Protein AF-A0A2T2V6E4-F1 (afdb_monomer)

Structure (mmCIF, N/CA/C/O backbone):
data_AF-A0A2T2V6E4-F1
#
_entry.id   AF-A0A2T2V6E4-F1
#
loop_
_atom_site.group_PDB
_atom_site.id
_atom_site.type_symbol
_atom_site.label_atom_id
_atom_site.label_alt_id
_atom_site.label_comp_id
_atom_site.label_asym_id
_atom_site.label_entity_id
_atom_site.label_seq_id
_atom_site.pdbx_PDB_ins_code
_atom_site.Cartn_x
_atom_site.Cartn_y
_atom_site.Cartn_z
_atom_site.occupancy
_atom_site.B_iso_or_equiv
_atom_site.auth_seq_id
_atom_site.auth_comp_id
_atom_site.auth_asym_id
_atom_site.auth_atom_id
_atom_site.pdbx_PDB_model_num
ATOM 1 N N . MET A 1 1 ? 6.055 -3.456 -10.280 1.00 83.06 1 MET A N 1
ATOM 2 C CA . MET A 1 1 ? 5.239 -3.041 -9.117 1.00 83.06 1 MET A CA 1
ATOM 3 C C . MET A 1 1 ? 3.938 -2.408 -9.595 1.00 83.06 1 MET A C 1
ATOM 5 O O . MET A 1 1 ? 3.940 -1.894 -10.716 1.00 83.06 1 MET A O 1
ATOM 9 N N . PRO A 1 2 ? 2.843 -2.526 -8.829 1.00 87.94 2 PRO A N 1
ATOM 10 C CA . PRO A 1 2 ? 1.619 -1.776 -9.080 1.00 87.94 2 PRO A CA 1
ATOM 11 C C . PRO A 1 2 ? 1.868 -0.265 -9.103 1.00 87.94 2 PRO A C 1
ATOM 13 O O . PRO A 1 2 ? 2.876 0.237 -8.623 1.00 87.94 2 PRO A O 1
ATOM 16 N N . SER A 1 3 ? 0.938 0.459 -9.699 1.00 91.19 3 SER A N 1
ATOM 17 C CA . SER A 1 3 ? 0.901 1.909 -9.690 1.00 91.19 3 SER A CA 1
ATOM 18 C C . SER A 1 3 ? 0.171 2.436 -8.449 1.00 91.19 3 SER A C 1
ATOM 20 O O . SER A 1 3 ? -0.584 1.692 -7.807 1.00 91.19 3 SER A O 1
ATOM 22 N N . PRO A 1 4 ? 0.268 3.750 -8.169 1.00 91.75 4 PRO A N 1
ATOM 23 C CA . PRO A 1 4 ? -0.549 4.395 -7.141 1.00 91.75 4 PRO A CA 1
ATOM 24 C C . PRO A 1 4 ? -2.057 4.135 -7.293 1.00 91.75 4 PRO A C 1
ATOM 26 O O . PRO A 1 4 ? -2.803 4.147 -6.311 1.00 91.75 4 PRO A O 1
ATOM 29 N N . LEU A 1 5 ? -2.542 3.861 -8.512 1.00 92.69 5 LEU A N 1
ATOM 30 C CA . LEU A 1 5 ? -3.936 3.481 -8.740 1.00 92.69 5 LEU A CA 1
ATOM 31 C C . LEU A 1 5 ? -4.252 2.114 -8.115 1.00 92.69 5 LEU A C 1
ATOM 33 O O . LEU A 1 5 ? -5.211 2.004 -7.352 1.00 92.69 5 LEU A O 1
ATOM 37 N N . GLY A 1 6 ? -3.441 1.092 -8.386 1.00 94.12 6 GLY A N 1
ATOM 38 C CA . GLY A 1 6 ? -3.578 -0.244 -7.809 1.00 94.12 6 GLY A CA 1
ATOM 39 C C . GLY A 1 6 ? -3.526 -0.222 -6.283 1.00 94.12 6 GLY A C 1
ATOM 40 O O . GLY A 1 6 ? -4.395 -0.803 -5.630 1.00 94.12 6 GLY A O 1
ATOM 41 N N . HIS A 1 7 ? -2.585 0.528 -5.706 1.00 96.69 7 HIS A N 1
ATOM 42 C CA . HIS A 1 7 ? -2.507 0.715 -4.254 1.00 96.69 7 HIS A CA 1
ATOM 43 C C . HIS A 1 7 ? -3.730 1.444 -3.690 1.00 96.69 7 HIS A C 1
ATOM 45 O O . HIS A 1 7 ? -4.273 1.059 -2.655 1.00 96.69 7 HIS A O 1
ATOM 51 N N . THR A 1 8 ? -4.237 2.452 -4.401 1.00 96.50 8 THR A N 1
ATOM 52 C CA . THR A 1 8 ? -5.476 3.143 -4.028 1.00 96.50 8 THR A CA 1
ATOM 53 C C . THR A 1 8 ? -6.673 2.191 -4.010 1.00 96.50 8 THR A C 1
ATOM 55 O O . THR A 1 8 ? -7.468 2.226 -3.068 1.00 96.50 8 THR A O 1
ATOM 58 N N . ILE A 1 9 ? -6.798 1.315 -5.012 1.00 96.44 9 ILE A N 1
ATOM 59 C CA . ILE A 1 9 ? -7.859 0.297 -5.069 1.00 96.44 9 ILE A CA 1
ATOM 60 C C . ILE A 1 9 ? -7.719 -0.689 -3.903 1.00 96.44 9 ILE A C 1
ATOM 62 O O . ILE A 1 9 ? -8.719 -1.033 -3.272 1.00 96.44 9 ILE A O 1
ATOM 66 N N . ALA A 1 10 ? -6.495 -1.087 -3.552 1.00 96.06 10 ALA A N 1
ATOM 67 C CA . ALA A 1 10 ? -6.231 -1.942 -2.397 1.00 96.06 10 ALA A CA 1
ATOM 68 C C . ALA A 1 10 ? -6.630 -1.270 -1.072 1.00 96.06 10 ALA A C 1
ATOM 70 O O . ALA A 1 10 ? -7.342 -1.864 -0.262 1.00 96.06 10 ALA A O 1
ATOM 71 N N . GLY A 1 11 ? -6.280 0.007 -0.890 1.00 95.88 11 GLY A N 1
ATOM 72 C CA . GLY A 1 11 ? -6.717 0.803 0.258 1.00 95.88 11 GLY A CA 1
ATOM 73 C C . GLY A 1 11 ? -8.241 0.942 0.339 1.00 95.88 11 GLY A C 1
ATOM 74 O O . GLY A 1 11 ? -8.817 0.872 1.427 1.00 95.88 11 GLY A O 1
ATOM 75 N N . LEU A 1 12 ? -8.925 1.073 -0.803 1.00 95.12 12 LEU A N 1
ATOM 76 C CA . LEU A 1 12 ? -10.388 1.042 -0.856 1.00 95.12 12 LEU A CA 1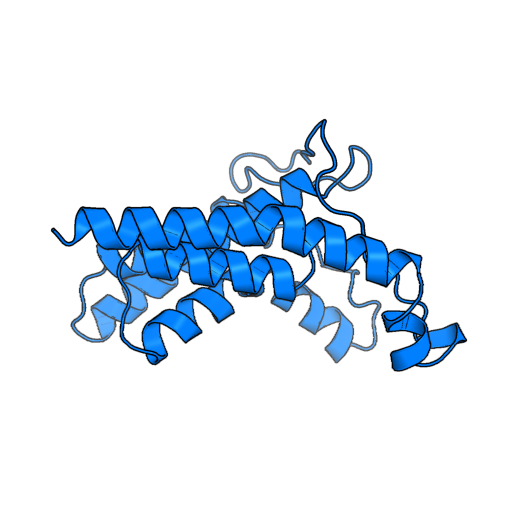
ATOM 77 C C . LEU A 1 12 ? -10.949 -0.335 -0.484 1.00 95.12 12 LEU A C 1
ATOM 79 O O . LEU A 1 12 ? -11.941 -0.389 0.236 1.00 95.12 12 LEU A O 1
ATOM 83 N N . ALA A 1 13 ? -10.324 -1.432 -0.916 1.00 95.31 13 ALA A N 1
ATOM 84 C CA . ALA A 1 13 ? -10.737 -2.786 -0.545 1.00 95.31 13 ALA A CA 1
ATOM 85 C C . ALA A 1 13 ? -10.640 -3.001 0.973 1.00 95.31 13 ALA A C 1
ATOM 87 O O . ALA A 1 13 ? -11.594 -3.471 1.594 1.00 95.31 13 ALA A O 1
ATOM 88 N N . VAL A 1 14 ? -9.542 -2.554 1.592 1.00 94.81 14 VAL A N 1
ATOM 89 C CA . VAL A 1 14 ? -9.399 -2.529 3.056 1.00 94.81 14 VAL A CA 1
ATOM 90 C C . VAL A 1 14 ? -10.519 -1.705 3.692 1.00 94.81 14 VAL A C 1
ATOM 92 O O . VAL A 1 14 ? -11.138 -2.143 4.659 1.00 94.81 14 VAL A O 1
ATOM 95 N N . ALA A 1 15 ? -10.845 -0.537 3.133 1.00 93.31 15 ALA A N 1
ATOM 96 C CA . ALA A 1 15 ? -11.918 0.291 3.671 1.00 93.31 15 ALA A CA 1
ATOM 97 C C . ALA A 1 15 ? -13.304 -0.376 3.613 1.00 93.31 15 ALA A C 1
ATOM 99 O O . ALA A 1 15 ? -14.113 -0.157 4.515 1.00 93.31 15 ALA A O 1
ATOM 100 N N . GLU A 1 16 ? -13.585 -1.190 2.591 1.00 92.69 16 GLU A N 1
ATOM 101 C CA . GLU A 1 16 ? -14.823 -1.975 2.516 1.00 92.69 16 GLU A CA 1
ATOM 102 C C . GLU A 1 16 ? -14.852 -3.099 3.567 1.00 92.69 16 GLU A C 1
ATOM 104 O O . GLU A 1 16 ? -15.879 -3.280 4.221 1.00 92.69 16 GLU A O 1
ATOM 109 N N . LEU A 1 17 ? -13.735 -3.809 3.786 1.00 90.81 17 LEU A N 1
ATOM 110 C CA . LEU A 1 17 ? -13.644 -4.902 4.770 1.00 90.81 17 LEU A CA 1
ATOM 111 C C . LEU A 1 17 ? -13.850 -4.424 6.208 1.00 90.81 17 LEU A C 1
ATOM 113 O O . LEU A 1 17 ? -14.536 -5.078 6.987 1.00 90.81 17 LEU A O 1
ATOM 117 N N . PHE A 1 18 ? -13.307 -3.257 6.545 1.00 88.62 18 PHE A N 1
ATOM 118 C CA . PHE A 1 18 ? -13.501 -2.637 7.855 1.00 88.62 18 PHE A CA 1
ATOM 119 C C . PHE A 1 18 ? -14.778 -1.773 7.936 1.00 88.62 18 PHE A C 1
ATOM 121 O O . PHE A 1 18 ? -14.980 -1.047 8.909 1.00 88.62 18 PHE A O 1
ATOM 128 N N . GLN A 1 19 ? -15.645 -1.838 6.916 1.00 84.38 19 GLN A N 1
ATOM 129 C CA . GLN A 1 19 ? -16.955 -1.178 6.869 1.00 84.38 19 GLN A CA 1
ATOM 130 C C . GLN A 1 19 ? -16.907 0.353 7.040 1.00 84.38 19 GLN A C 1
ATOM 132 O O . GLN A 1 19 ? -17.822 0.976 7.588 1.00 84.38 19 GLN A O 1
ATOM 137 N N . TYR A 1 20 ? -15.865 1.006 6.524 1.00 79.12 20 TYR A N 1
ATOM 138 C CA . TYR A 1 20 ? -15.723 2.456 6.626 1.00 79.12 20 TYR A CA 1
ATOM 139 C C . TYR A 1 20 ? -16.633 3.190 5.640 1.00 79.12 20 TYR A C 1
ATOM 141 O O . TYR A 1 20 ? -16.391 3.249 4.430 1.00 79.12 20 TYR A O 1
ATOM 149 N N . ARG A 1 21 ? -17.687 3.806 6.182 1.00 70.38 21 ARG A N 1
ATOM 150 C CA . AR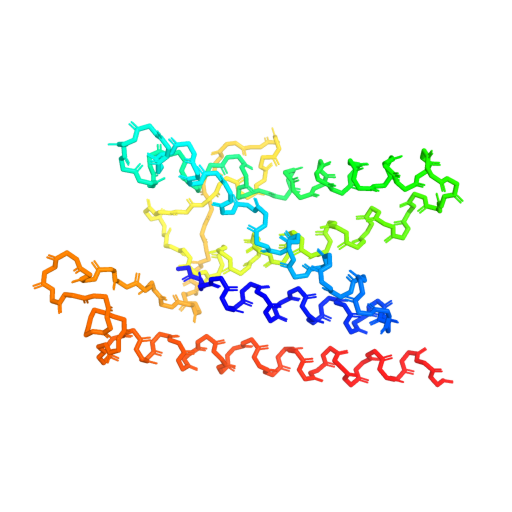G A 1 21 ? -18.669 4.574 5.398 1.00 70.38 21 ARG A CA 1
ATOM 151 C C . ARG A 1 21 ? -18.330 6.054 5.305 1.00 70.38 21 ARG A C 1
ATOM 153 O O . ARG A 1 21 ? -18.653 6.697 4.311 1.00 70.38 21 ARG A O 1
ATOM 160 N N . GLU A 1 22 ? -17.644 6.588 6.311 1.00 82.12 22 GLU A N 1
ATOM 161 C CA . GLU A 1 22 ? -17.214 7.980 6.307 1.00 82.12 22 GLU A CA 1
ATOM 162 C C . GLU A 1 22 ? -16.188 8.223 5.198 1.00 82.12 22 GLU A C 1
ATOM 164 O O . GLU A 1 22 ? -15.102 7.635 5.186 1.00 82.12 22 GLU A O 1
ATOM 169 N N . GLY A 1 23 ? -16.491 9.165 4.301 1.00 86.56 23 GLY A N 1
ATOM 170 C CA . GLY A 1 23 ? -15.584 9.539 3.214 1.00 86.56 23 GLY A CA 1
ATOM 171 C C . GLY A 1 23 ? -14.194 9.949 3.713 1.00 86.56 23 GLY A C 1
ATOM 172 O O . GLY A 1 23 ? -13.196 9.668 3.056 1.00 86.56 23 GLY A O 1
ATOM 173 N N . ARG A 1 24 ? -14.101 10.535 4.917 1.00 86.88 24 ARG A N 1
ATOM 174 C CA . ARG A 1 24 ? -12.817 10.869 5.552 1.00 86.88 24 ARG A CA 1
ATOM 175 C C . ARG A 1 24 ? -11.974 9.623 5.838 1.00 86.88 24 ARG A C 1
ATOM 177 O O . ARG A 1 24 ? -10.785 9.629 5.545 1.00 86.88 24 ARG A O 1
ATOM 184 N N . VAL A 1 25 ? -12.577 8.567 6.377 1.00 85.00 25 VAL A N 1
ATOM 185 C CA . VAL A 1 25 ? -11.872 7.332 6.753 1.00 85.00 25 VAL A CA 1
ATOM 186 C C . VAL A 1 25 ? -11.468 6.530 5.514 1.00 85.00 25 VAL A C 1
ATOM 188 O O . VAL A 1 25 ? -10.360 6.000 5.467 1.00 85.00 25 VAL A O 1
ATOM 191 N N . ARG A 1 26 ? -12.306 6.525 4.468 1.00 90.81 26 ARG A N 1
ATOM 192 C CA . ARG A 1 26 ? -11.953 5.949 3.157 1.00 90.81 26 ARG A CA 1
ATOM 193 C C . ARG A 1 26 ? -10.753 6.661 2.533 1.00 90.81 26 ARG A C 1
ATOM 195 O O . ARG A 1 26 ? -9.804 6.003 2.124 1.00 90.81 26 ARG A O 1
ATOM 202 N N . ARG A 1 27 ? -10.756 8.001 2.530 1.00 92.50 27 ARG A N 1
ATOM 203 C CA . ARG A 1 27 ? -9.612 8.801 2.057 1.00 92.50 27 ARG A CA 1
ATOM 204 C C . ARG A 1 27 ? -8.342 8.497 2.847 1.00 92.50 27 ARG A C 1
ATOM 206 O O . ARG A 1 27 ? -7.289 8.356 2.247 1.00 92.50 27 ARG A O 1
ATOM 213 N N . GLN A 1 28 ? -8.437 8.348 4.168 1.00 92.19 28 GLN A N 1
ATOM 214 C CA . GLN A 1 28 ? -7.289 7.955 4.993 1.00 92.19 28 GLN A CA 1
ATOM 215 C C . GLN A 1 28 ? -6.729 6.587 4.591 1.00 92.19 28 GLN A C 1
ATOM 217 O O . GLN A 1 28 ? -5.517 6.455 4.496 1.00 92.19 28 GLN A O 1
ATOM 222 N N . ALA A 1 29 ? -7.582 5.595 4.314 1.00 93.25 29 ALA A N 1
ATOM 223 C CA . ALA A 1 29 ? -7.127 4.284 3.847 1.00 93.25 29 ALA A CA 1
ATOM 224 C C . ALA A 1 29 ? -6.429 4.368 2.477 1.00 93.25 29 ALA A C 1
ATOM 226 O O . ALA A 1 29 ? -5.373 3.773 2.300 1.00 93.25 29 ALA A O 1
ATOM 227 N N . MET A 1 30 ? -6.967 5.161 1.542 1.00 94.88 30 MET A N 1
ATOM 228 C CA . MET A 1 30 ? -6.330 5.414 0.241 1.00 94.88 30 MET A CA 1
ATOM 229 C C . MET A 1 30 ? -4.956 6.075 0.403 1.00 94.88 30 MET A C 1
ATOM 231 O O . MET A 1 30 ? -3.983 5.622 -0.189 1.00 94.88 30 MET A O 1
ATOM 235 N N . LEU A 1 31 ? -4.868 7.127 1.222 1.00 95.69 31 LEU A N 1
ATOM 236 C CA . LEU A 1 31 ? -3.609 7.830 1.484 1.00 95.69 31 LEU A CA 1
ATOM 237 C C . LEU A 1 31 ? -2.591 6.906 2.154 1.00 95.69 31 LEU A C 1
ATOM 239 O O . LEU A 1 31 ? -1.433 6.881 1.757 1.00 95.69 31 LEU A O 1
ATOM 243 N N . MET A 1 32 ? -3.030 6.112 3.131 1.00 96.94 32 MET A N 1
ATOM 244 C CA . MET A 1 32 ? -2.158 5.187 3.849 1.00 96.94 32 MET A CA 1
ATOM 245 C C . MET A 1 32 ? -1.633 4.067 2.944 1.00 96.94 32 MET A C 1
ATOM 247 O O . MET A 1 32 ? -0.470 3.697 3.053 1.00 96.94 32 MET A O 1
ATOM 251 N N . ALA A 1 33 ? -2.446 3.579 2.005 1.00 97.12 33 ALA A N 1
ATOM 252 C CA . ALA A 1 33 ? -2.009 2.599 1.012 1.00 97.12 33 ALA A CA 1
ATOM 253 C C . ALA A 1 33 ? -0.985 3.155 0.005 1.00 97.12 33 ALA A C 1
ATOM 255 O O . ALA A 1 33 ? -0.350 2.379 -0.693 1.00 97.12 33 ALA A O 1
ATOM 256 N N . ASN A 1 34 ? -0.794 4.475 -0.070 1.00 97.06 34 ASN A N 1
ATOM 257 C CA . ASN A 1 34 ? 0.231 5.112 -0.907 1.00 97.06 34 ASN A CA 1
ATOM 258 C C . ASN A 1 34 ? 1.355 5.751 -0.071 1.00 97.06 34 ASN A C 1
ATOM 260 O O . ASN A 1 34 ? 2.227 6.423 -0.611 1.00 97.06 34 ASN A O 1
ATOM 264 N N . ALA A 1 35 ? 1.337 5.592 1.256 1.00 96.56 35 ALA A N 1
ATOM 265 C CA . ALA A 1 35 ? 2.264 6.301 2.134 1.00 96.56 35 ALA A CA 1
ATOM 266 C C . ALA A 1 35 ? 3.722 5.842 1.967 1.00 96.56 35 ALA A C 1
ATOM 268 O O . ALA A 1 35 ? 4.628 6.634 2.222 1.00 96.56 35 ALA A O 1
ATOM 269 N N . ALA A 1 36 ? 3.957 4.598 1.535 1.00 94.88 36 ALA A N 1
ATOM 270 C CA . ALA A 1 36 ? 5.302 4.086 1.271 1.00 94.88 36 ALA A CA 1
ATOM 271 C C . ALA A 1 36 ? 6.019 4.878 0.168 1.00 94.88 36 ALA A C 1
ATOM 273 O O . ALA A 1 36 ? 7.173 5.254 0.359 1.00 94.88 36 ALA A O 1
ATOM 274 N N . ASP A 1 37 ? 5.310 5.234 -0.907 1.00 94.00 37 ASP A N 1
ATOM 275 C CA . ASP A 1 37 ? 5.852 5.966 -2.065 1.00 94.00 37 ASP A CA 1
ATOM 276 C C . ASP A 1 37 ? 6.224 7.422 -1.761 1.00 94.00 37 ASP A C 1
ATOM 278 O O . ASP A 1 37 ? 6.876 8.097 -2.561 1.00 94.00 37 ASP A O 1
ATOM 282 N N . LEU A 1 38 ? 5.855 7.938 -0.584 1.00 92.94 38 LEU A N 1
ATOM 283 C CA . LEU A 1 38 ? 6.319 9.254 -0.141 1.00 92.94 38 LEU A CA 1
ATOM 284 C C . LEU A 1 38 ? 7.841 9.280 0.078 1.00 92.94 38 LEU A C 1
ATOM 286 O O . LEU A 1 38 ? 8.434 10.359 0.118 1.00 92.94 38 LEU A O 1
ATOM 290 N N . ASP A 1 39 ? 8.492 8.117 0.157 1.00 91.38 39 ASP A N 1
ATOM 291 C CA . ASP A 1 39 ? 9.951 7.982 0.167 1.00 91.38 39 ASP A CA 1
ATOM 292 C C . ASP A 1 39 ? 10.635 8.431 -1.142 1.00 91.38 39 ASP A C 1
ATOM 294 O O . ASP A 1 39 ? 11.854 8.632 -1.154 1.00 91.38 39 ASP A O 1
ATOM 298 N N . MET A 1 40 ? 9.864 8.666 -2.212 1.00 88.25 40 MET A N 1
ATOM 299 C CA . MET A 1 40 ? 10.330 9.275 -3.460 1.00 88.25 40 MET A CA 1
ATOM 300 C C . MET A 1 40 ? 10.467 10.801 -3.349 1.00 88.25 40 MET A C 1
ATOM 302 O O . MET A 1 40 ? 11.254 11.411 -4.082 1.00 88.25 40 MET A O 1
ATOM 306 N N . LEU A 1 41 ? 9.732 11.442 -2.426 1.00 89.31 41 LEU A N 1
ATOM 307 C CA . LEU A 1 41 ? 9.711 12.903 -2.278 1.00 89.31 41 LEU A CA 1
ATOM 308 C C . LEU A 1 41 ? 11.097 13.506 -2.024 1.00 89.31 41 LEU A C 1
ATOM 310 O O . LEU A 1 41 ? 11.413 14.499 -2.677 1.00 89.31 41 LEU A O 1
ATOM 314 N N . PRO A 1 42 ? 11.967 12.944 -1.159 1.00 86.81 42 PRO A N 1
ATOM 315 C CA . PRO A 1 42 ? 13.319 13.463 -0.992 1.00 86.81 42 PRO A CA 1
ATOM 316 C C . PRO A 1 42 ? 14.103 13.521 -2.305 1.00 86.81 42 PRO A C 1
ATOM 318 O O . PRO A 1 42 ? 14.837 14.480 -2.523 1.00 86.81 42 PRO A O 1
ATOM 321 N N . GLY A 1 43 ? 13.949 12.530 -3.191 1.00 84.19 43 GLY A N 1
ATOM 322 C CA . GLY A 1 43 ? 14.591 12.533 -4.506 1.00 84.19 43 GLY A CA 1
ATOM 323 C C . GLY A 1 43 ? 14.080 13.681 -5.376 1.00 84.19 43 GLY A C 1
ATOM 324 O O . GLY A 1 43 ? 14.880 14.466 -5.879 1.00 84.19 43 GLY A O 1
ATOM 325 N N . VAL A 1 44 ? 12.755 13.840 -5.454 1.00 82.94 44 VAL A N 1
ATOM 326 C CA . VAL A 1 44 ? 12.095 14.925 -6.202 1.00 82.94 44 VAL A CA 1
ATOM 327 C C . VAL A 1 44 ? 12.503 16.309 -5.681 1.00 82.94 44 VAL A C 1
ATOM 329 O O . VAL A 1 44 ? 12.878 17.173 -6.467 1.00 82.94 44 VAL A O 1
ATOM 332 N N . LEU A 1 45 ? 12.468 16.516 -4.362 1.00 87.94 45 LEU A N 1
ATOM 333 C CA . LEU A 1 45 ? 12.739 17.811 -3.727 1.00 87.94 45 LEU A CA 1
ATOM 334 C C . LEU A 1 45 ? 14.218 18.213 -3.769 1.00 87.94 45 LEU A C 1
ATOM 336 O O . LEU A 1 45 ? 14.529 19.398 -3.736 1.00 87.94 45 LEU A O 1
ATOM 340 N N . THR A 1 46 ? 15.132 17.242 -3.838 1.00 88.88 46 THR A N 1
ATOM 341 C CA . THR A 1 46 ? 16.583 17.501 -3.910 1.00 88.88 46 THR A CA 1
ATOM 342 C C . THR A 1 46 ? 17.128 17.473 -5.338 1.00 88.88 46 THR A C 1
ATOM 344 O O . THR A 1 46 ? 18.345 17.432 -5.522 1.00 88.88 46 THR A O 1
ATOM 347 N N . SER A 1 47 ? 16.252 17.469 -6.351 1.00 82.44 47 SER A N 1
ATOM 348 C CA . SER A 1 47 ? 16.618 17.350 -7.772 1.00 82.44 47 SER A CA 1
ATOM 349 C C . SER A 1 47 ? 17.482 16.118 -8.086 1.00 82.44 47 SER A C 1
ATOM 351 O O . SER A 1 47 ? 18.238 16.099 -9.058 1.00 82.44 47 SER A O 1
ATOM 353 N N . ARG A 1 48 ? 17.380 15.069 -7.262 1.00 82.62 48 ARG A N 1
ATOM 354 C CA . ARG A 1 48 ? 18.016 13.764 -7.479 1.00 82.62 48 ARG A CA 1
ATOM 355 C C . ARG A 1 48 ? 17.040 12.831 -8.188 1.00 82.62 48 ARG A C 1
ATOM 357 O O . ARG A 1 48 ? 15.861 13.135 -8.357 1.00 82.62 48 ARG A O 1
ATOM 364 N N . HIS A 1 49 ? 17.521 11.662 -8.608 1.00 79.88 49 HIS A N 1
ATOM 365 C CA . HIS A 1 49 ? 16.621 10.644 -9.141 1.00 79.88 49 HIS A CA 1
ATOM 366 C C . HIS A 1 49 ? 15.579 10.263 -8.063 1.00 79.88 49 HIS A C 1
ATOM 368 O O . HIS A 1 49 ? 15.997 9.918 -6.949 1.00 79.88 49 HIS A O 1
ATOM 374 N N . PRO A 1 50 ? 14.261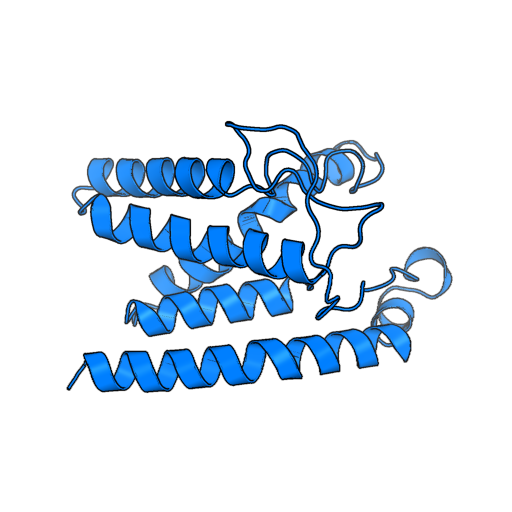 10.317 -8.351 1.00 77.75 50 PRO A N 1
ATOM 375 C CA . PRO A 1 50 ? 13.205 9.989 -7.384 1.00 77.75 50 PRO A CA 1
ATOM 376 C C . PRO A 1 50 ? 13.407 8.620 -6.727 1.00 77.75 50 PRO A C 1
ATOM 378 O O . PRO A 1 50 ? 13.253 8.478 -5.519 1.00 77.75 50 PRO A O 1
ATOM 381 N N . ASP A 1 51 ? 13.899 7.653 -7.503 1.00 78.75 51 ASP A N 1
ATOM 382 C CA . ASP A 1 51 ? 14.093 6.280 -7.030 1.00 78.75 51 ASP A CA 1
ATOM 383 C C . ASP A 1 51 ? 15.325 6.093 -6.127 1.00 78.75 51 ASP A C 1
ATOM 385 O O . ASP A 1 51 ? 15.548 5.007 -5.604 1.00 78.75 51 ASP A O 1
ATOM 389 N N . SER A 1 52 ? 16.144 7.130 -5.909 1.00 77.19 52 SER A N 1
ATOM 390 C CA . SER A 1 52 ? 17.425 7.013 -5.183 1.00 77.19 52 SER A CA 1
ATOM 391 C C . SER A 1 52 ? 17.303 6.498 -3.742 1.00 77.19 52 SER A C 1
ATOM 393 O O . SER A 1 52 ? 18.267 5.960 -3.194 1.00 77.19 52 SER A O 1
ATOM 395 N N . LYS A 1 53 ? 16.137 6.665 -3.111 1.00 78.81 53 LYS A N 1
ATOM 396 C CA . LYS A 1 53 ? 15.832 6.134 -1.771 1.00 78.81 53 LYS A CA 1
ATOM 397 C C . LYS A 1 53 ? 14.585 5.247 -1.732 1.00 78.81 53 LYS A C 1
ATOM 399 O O . LYS A 1 53 ? 14.260 4.745 -0.659 1.00 78.81 53 LYS A O 1
ATOM 404 N N . HIS A 1 54 ? 13.939 5.051 -2.875 1.00 87.81 54 HIS A N 1
ATOM 405 C CA . HIS A 1 54 ? 12.682 4.328 -2.999 1.00 87.81 54 HIS A CA 1
ATOM 406 C C . HIS A 1 54 ? 12.880 2.811 -2.845 1.00 87.81 54 HIS A C 1
ATOM 408 O O . HIS A 1 54 ? 13.949 2.281 -3.162 1.00 87.81 54 HIS A O 1
ATOM 414 N N . GLY A 1 55 ? 11.868 2.092 -2.351 1.00 83.25 55 GLY A N 1
ATOM 415 C CA . GLY A 1 55 ? 11.914 0.625 -2.254 1.00 83.25 55 GLY A CA 1
ATOM 416 C C . GLY A 1 55 ? 12.861 0.101 -1.163 1.00 83.25 55 GLY A C 1
ATOM 417 O O . GLY A 1 55 ? 13.507 -0.946 -1.329 1.00 83.25 55 GLY A O 1
ATOM 418 N N . ARG A 1 56 ? 13.008 0.866 -0.071 1.00 89.44 56 ARG A N 1
ATOM 419 C CA . ARG A 1 56 ? 13.832 0.530 1.106 1.00 89.44 56 ARG A CA 1
ATOM 420 C C . ARG A 1 56 ? 12.931 0.235 2.311 1.00 89.44 56 ARG A C 1
ATOM 422 O O . ARG A 1 56 ? 11.960 -0.495 2.169 1.00 89.44 56 ARG A O 1
ATOM 429 N N . VAL A 1 57 ? 13.253 0.773 3.489 1.00 93.75 57 VAL A N 1
ATOM 430 C CA . VAL A 1 57 ? 12.571 0.488 4.767 1.00 93.75 57 VAL A CA 1
ATOM 431 C C . VAL A 1 57 ? 11.063 0.757 4.716 1.00 93.75 57 VAL A C 1
ATOM 433 O O . VAL A 1 57 ? 10.290 -0.020 5.267 1.00 93.75 57 VAL A O 1
ATOM 436 N N . SER A 1 58 ? 10.637 1.813 4.024 1.00 95.00 58 SER A N 1
ATOM 437 C CA . SER A 1 58 ? 9.232 2.149 3.730 1.00 95.00 58 SER A CA 1
ATOM 438 C C . SER A 1 58 ? 8.455 0.984 3.110 1.00 95.00 58 SER A C 1
ATOM 440 O O . SER A 1 58 ? 7.291 0.786 3.415 1.00 95.00 58 SER A O 1
ATOM 442 N N . HIS A 1 59 ? 9.094 0.148 2.300 1.00 96.25 59 HIS A N 1
ATOM 443 C CA . HIS A 1 59 ? 8.455 -0.968 1.602 1.00 96.25 59 HIS A CA 1
ATOM 444 C C . HIS A 1 59 ? 8.530 -2.278 2.404 1.00 96.25 59 HIS A C 1
ATOM 446 O O . HIS A 1 59 ? 8.886 -3.335 1.880 1.00 96.25 59 HIS A O 1
ATOM 452 N N . SER A 1 60 ? 8.216 -2.204 3.701 1.00 97.56 60 SER A N 1
ATOM 453 C CA . SER A 1 60 ? 8.272 -3.334 4.636 1.00 97.56 60 SER A CA 1
ATOM 454 C C . SER A 1 60 ? 7.036 -3.432 5.527 1.00 97.56 60 SER A C 1
ATOM 456 O O . SER A 1 60 ? 6.373 -2.434 5.828 1.00 97.56 60 SER A O 1
ATOM 458 N N . PHE A 1 61 ? 6.738 -4.637 6.020 1.00 97.81 61 PHE A N 1
ATOM 459 C CA . PHE A 1 61 ? 5.660 -4.813 6.994 1.00 97.81 61 PHE A CA 1
ATOM 460 C C . PHE A 1 61 ? 5.979 -4.161 8.344 1.00 97.81 61 PHE A C 1
ATOM 462 O O . PHE A 1 61 ? 5.059 -3.701 9.017 1.00 97.81 61 PHE A O 1
ATOM 469 N N . GLY A 1 62 ? 7.254 -4.034 8.728 1.00 97.69 62 GLY A N 1
ATOM 470 C CA . GLY A 1 62 ? 7.634 -3.262 9.912 1.00 97.69 62 GLY A CA 1
ATOM 471 C C . GLY A 1 62 ? 7.280 -1.782 9.785 1.00 97.69 62 GLY A C 1
ATOM 472 O O . GLY A 1 62 ? 6.729 -1.210 10.725 1.00 97.69 62 GLY A O 1
ATOM 473 N N . ALA A 1 63 ? 7.503 -1.172 8.615 1.00 97.44 63 ALA A N 1
ATOM 474 C CA . ALA A 1 63 ? 7.054 0.195 8.351 1.00 97.44 63 ALA A CA 1
ATOM 475 C C . ALA A 1 63 ? 5.523 0.317 8.394 1.00 97.44 63 ALA A C 1
ATOM 477 O O . ALA A 1 63 ? 5.007 1.276 8.969 1.00 97.44 63 ALA A O 1
ATOM 478 N N . ALA A 1 64 ? 4.791 -0.681 7.882 1.00 98.12 64 ALA A N 1
ATOM 479 C CA . ALA A 1 64 ? 3.333 -0.728 7.995 1.00 98.12 64 ALA A CA 1
ATOM 480 C C . ALA A 1 64 ? 2.862 -0.766 9.462 1.00 98.12 64 ALA A C 1
ATOM 482 O O . ALA A 1 64 ? 1.954 -0.022 9.835 1.00 98.12 64 ALA A O 1
ATOM 483 N N . VAL A 1 65 ? 3.498 -1.585 10.310 1.00 98.44 65 VAL A N 1
ATOM 484 C CA . VAL A 1 65 ? 3.205 -1.653 11.754 1.00 98.44 65 VAL A CA 1
ATOM 485 C C . VAL A 1 65 ? 3.535 -0.334 12.450 1.00 98.44 65 VAL A C 1
ATOM 487 O O . VAL A 1 65 ? 2.715 0.158 13.224 1.00 98.44 65 VAL A O 1
ATOM 490 N N . ALA A 1 66 ? 4.682 0.279 12.147 1.00 98.06 66 ALA A N 1
ATOM 491 C CA . ALA A 1 66 ? 5.068 1.571 12.710 1.00 98.06 66 ALA A CA 1
ATOM 492 C C . ALA A 1 66 ? 4.078 2.685 12.323 1.00 98.06 66 ALA A C 1
ATOM 494 O O . ALA A 1 66 ? 3.604 3.423 13.187 1.00 98.06 66 ALA A O 1
ATOM 495 N N . ALA A 1 67 ? 3.691 2.766 11.045 1.00 97.69 67 ALA A N 1
ATOM 496 C CA . ALA A 1 67 ? 2.662 3.695 10.574 1.00 97.69 67 ALA A CA 1
ATOM 497 C C . ALA A 1 67 ? 1.306 3.436 11.253 1.00 97.69 67 ALA A C 1
ATOM 499 O O . ALA A 1 67 ? 0.608 4.375 11.645 1.00 97.69 67 ALA A O 1
ATOM 500 N N . GLY A 1 68 ? 0.964 2.161 11.453 1.00 97.88 68 GLY A N 1
ATOM 501 C CA . GLY A 1 68 ? -0.179 1.727 12.244 1.00 97.88 68 GLY A CA 1
ATOM 502 C C . GLY A 1 68 ? -0.153 2.258 13.670 1.00 97.88 68 GLY A C 1
ATOM 503 O O . GLY A 1 68 ? -1.133 2.846 14.126 1.00 97.88 68 GLY A O 1
ATOM 504 N N . ALA A 1 69 ? 0.968 2.082 14.370 1.00 98.44 69 ALA A N 1
ATOM 505 C CA . ALA A 1 69 ? 1.146 2.546 15.743 1.00 98.44 69 ALA A CA 1
ATOM 506 C C . ALA A 1 69 ? 0.989 4.067 15.836 1.00 98.44 69 ALA A C 1
ATOM 508 O O . ALA A 1 69 ? 0.226 4.549 16.669 1.00 98.44 69 ALA A O 1
ATOM 509 N N . LEU A 1 70 ? 1.600 4.822 14.916 1.00 98.00 70 LEU A N 1
ATOM 510 C CA . LEU A 1 70 ? 1.438 6.277 14.845 1.00 98.00 70 LEU A CA 1
ATOM 511 C C . LEU A 1 70 ? -0.027 6.687 14.628 1.00 98.00 70 LEU A C 1
ATOM 513 O O . LEU A 1 70 ? -0.525 7.595 15.298 1.00 98.00 70 LEU A O 1
ATOM 517 N N . ALA A 1 71 ? -0.744 6.010 13.726 1.00 96.31 71 ALA A N 1
ATOM 518 C CA . ALA A 1 71 ? -2.163 6.269 13.487 1.00 96.31 71 ALA A CA 1
ATOM 519 C C . ALA A 1 71 ? -3.032 5.934 14.713 1.00 96.31 71 ALA A C 1
ATOM 521 O O . ALA A 1 71 ? -3.956 6.687 15.032 1.00 96.31 71 ALA A O 1
ATOM 522 N N . GLY A 1 72 ? -2.726 4.834 15.405 1.00 97.00 72 GLY A N 1
ATOM 523 C CA . GLY A 1 72 ? -3.369 4.421 16.649 1.00 97.00 72 GLY A CA 1
ATOM 524 C C . GLY A 1 72 ? -3.155 5.434 17.774 1.00 97.00 72 GLY A C 1
ATOM 525 O O . GLY A 1 72 ? -4.132 5.948 18.316 1.00 97.00 72 GLY A O 1
ATOM 526 N N . CYS A 1 73 ? -1.904 5.799 18.065 1.00 98.25 73 CYS A N 1
ATOM 527 C CA . CYS A 1 73 ? -1.566 6.785 19.096 1.00 98.25 73 CYS A CA 1
ATOM 528 C C . CYS A 1 73 ? -2.177 8.160 18.787 1.00 98.25 73 CYS A C 1
ATOM 530 O O . CYS A 1 73 ? -2.726 8.817 19.667 1.00 98.25 73 CYS A O 1
ATOM 532 N N . SER A 1 74 ? -2.155 8.593 17.519 1.00 96.62 74 SER A N 1
ATOM 533 C CA . SER A 1 74 ? -2.793 9.850 17.099 1.00 96.62 74 SER A CA 1
ATOM 534 C C . SER A 1 74 ? -4.313 9.836 17.296 1.00 96.62 74 SER A C 1
ATOM 536 O O . SER A 1 74 ? -4.928 10.883 17.511 1.00 96.62 74 SER A O 1
ATOM 538 N N . ALA A 1 75 ? -4.943 8.666 17.194 1.00 94.81 75 ALA A N 1
ATOM 539 C CA . ALA A 1 75 ? -6.361 8.508 17.472 1.00 94.81 75 ALA A CA 1
ATOM 540 C C . ALA A 1 75 ? -6.648 8.578 18.976 1.00 94.81 75 ALA A C 1
ATOM 542 O O . ALA A 1 75 ? -7.565 9.295 19.376 1.00 94.81 75 ALA A O 1
ATOM 543 N N . GLU A 1 76 ? -5.842 7.899 19.787 1.00 97.25 76 GLU A N 1
ATOM 544 C CA . GLU A 1 76 ? -5.941 7.901 21.249 1.00 97.25 76 GLU A CA 1
ATOM 545 C C . GLU A 1 76 ? -5.758 9.300 21.839 1.00 97.25 76 GLU A C 1
ATOM 547 O O . GLU A 1 76 ? -6.616 9.765 22.586 1.00 97.25 76 GLU A O 1
ATOM 552 N N . ALA A 1 77 ? -4.756 10.046 21.363 1.00 97.56 77 ALA A N 1
ATOM 553 C CA . ALA A 1 77 ? -4.536 11.449 21.721 1.00 97.56 77 ALA A CA 1
ATOM 554 C C . ALA A 1 77 ? -5.722 12.377 21.374 1.00 97.56 77 ALA A C 1
ATOM 556 O O . ALA A 1 77 ? -5.793 13.507 21.847 1.00 97.56 77 ALA A O 1
ATOM 557 N N . ARG A 1 78 ? -6.662 11.919 20.537 1.00 95.88 78 ARG A N 1
ATOM 558 C CA . ARG A 1 78 ? -7.894 12.631 20.156 1.00 95.88 78 ARG A CA 1
ATOM 559 C C . ARG A 1 78 ? -9.155 11.985 20.748 1.00 95.88 78 ARG A C 1
ATOM 561 O O . ARG A 1 78 ? -10.245 12.197 20.215 1.00 95.88 78 ARG A O 1
ATOM 568 N N . GLY A 1 79 ? -9.015 11.155 21.782 1.00 96.12 79 GLY A N 1
ATOM 569 C CA . GLY A 1 79 ? -10.130 10.491 22.465 1.00 96.12 79 GLY A CA 1
ATOM 570 C C . GLY A 1 79 ? -10.797 9.372 21.656 1.00 96.12 79 GLY A C 1
ATOM 571 O O . GLY A 1 79 ? -11.969 9.070 21.864 1.00 96.12 79 GLY A O 1
ATOM 572 N N . ARG A 1 80 ? -10.093 8.769 20.690 1.00 93.88 80 ARG A N 1
ATOM 573 C CA . ARG A 1 80 ? -10.594 7.649 19.870 1.00 93.88 80 ARG A CA 1
ATOM 574 C C . ARG A 1 80 ? -9.855 6.357 20.217 1.00 93.88 80 ARG A C 1
ATOM 576 O O . ARG A 1 80 ? -8.736 6.383 20.700 1.00 93.88 80 ARG A O 1
ATOM 583 N N . ARG A 1 81 ? -10.451 5.200 19.916 1.00 95.12 81 ARG A N 1
ATOM 584 C CA . ARG A 1 81 ? -9.826 3.894 20.197 1.00 95.12 81 ARG A CA 1
ATOM 585 C C . ARG A 1 81 ? -8.579 3.661 19.332 1.00 95.12 81 ARG A C 1
ATOM 587 O O . ARG A 1 81 ? -8.657 3.797 18.108 1.00 95.12 81 ARG A O 1
ATOM 594 N N . PHE A 1 82 ? -7.490 3.222 19.967 1.00 96.69 82 PHE A N 1
ATOM 595 C CA . PHE A 1 82 ? -6.226 2.850 19.323 1.00 96.69 82 PHE A CA 1
ATOM 596 C C . PHE A 1 82 ? -6.410 1.711 18.310 1.00 96.69 82 PHE A C 1
ATOM 598 O O . PHE A 1 82 ? -6.152 1.881 17.118 1.00 96.69 82 PHE A O 1
ATOM 605 N N . THR A 1 83 ? -6.925 0.563 18.766 1.00 96.62 83 THR A N 1
ATOM 606 C CA . THR A 1 83 ? -6.900 -0.705 18.014 1.00 96.62 83 THR A CA 1
ATOM 607 C C . THR A 1 83 ? -7.538 -0.628 16.627 1.00 96.62 83 THR A C 1
ATOM 609 O O . THR A 1 83 ? -6.893 -1.046 15.666 1.00 96.62 83 THR A O 1
ATOM 612 N N . PRO A 1 84 ? -8.746 -0.054 16.441 1.00 92.94 84 PRO A N 1
ATOM 613 C CA . PRO A 1 84 ? -9.338 0.031 15.108 1.00 92.94 84 PRO A CA 1
ATOM 614 C C . PRO A 1 84 ? -8.504 0.876 14.140 1.00 92.94 84 PRO A C 1
ATOM 616 O O . PRO A 1 84 ? -8.465 0.581 12.951 1.00 92.94 84 PRO A O 1
ATOM 619 N N . ARG A 1 85 ? -7.832 1.924 14.635 1.00 93.19 85 ARG A N 1
ATOM 620 C CA . ARG A 1 85 ? -7.025 2.841 13.816 1.00 93.19 85 ARG A CA 1
ATOM 621 C C . ARG A 1 85 ? -5.645 2.285 13.515 1.00 93.19 85 ARG A C 1
ATOM 623 O O . ARG A 1 85 ? -5.172 2.448 12.394 1.00 93.19 85 ARG A O 1
ATOM 630 N N . PHE A 1 86 ? -5.068 1.572 14.473 1.00 96.69 86 PHE A N 1
ATOM 631 C CA . PHE A 1 86 ? -3.885 0.757 14.265 1.00 96.69 86 PHE A CA 1
ATOM 632 C C . PHE A 1 86 ? -4.125 -0.272 13.154 1.00 96.69 86 PHE A C 1
ATOM 634 O O . PHE A 1 86 ? -3.490 -0.196 12.106 1.00 96.69 86 PHE A O 1
ATOM 641 N N . LEU A 1 87 ? -5.106 -1.168 13.327 1.00 96.12 87 LEU A N 1
ATOM 642 C CA . LEU A 1 87 ? -5.387 -2.241 12.366 1.00 96.12 87 LEU A CA 1
ATOM 643 C C . LEU A 1 87 ? -5.751 -1.701 10.981 1.00 96.12 87 LEU A C 1
ATOM 645 O O . LEU A 1 87 ? -5.302 -2.249 9.978 1.00 96.12 87 LEU A O 1
ATOM 649 N N . GLN A 1 88 ? -6.503 -0.598 10.924 1.00 93.44 88 GLN A N 1
ATOM 650 C CA . GLN A 1 88 ? -6.802 0.103 9.678 1.00 93.44 88 GLN A CA 1
ATOM 651 C C . GLN A 1 88 ? -5.532 0.462 8.908 1.00 93.44 88 GLN A C 1
ATOM 653 O O . GLN A 1 88 ? -5.414 0.180 7.716 1.00 93.44 88 GLN A O 1
ATOM 658 N N . ALA A 1 89 ? -4.625 1.170 9.577 1.00 96.31 89 ALA A N 1
ATOM 659 C CA . ALA A 1 89 ? -3.443 1.715 8.941 1.00 96.31 89 ALA A CA 1
ATOM 660 C C . ALA A 1 89 ? -2.454 0.603 8.581 1.00 96.31 89 ALA A C 1
ATOM 662 O O . ALA A 1 89 ? -1.926 0.627 7.472 1.00 96.31 89 ALA A O 1
ATOM 663 N N . VAL A 1 90 ? -2.301 -0.415 9.438 1.00 98.19 90 VAL A N 1
ATOM 664 C CA . VAL A 1 90 ? -1.504 -1.611 9.124 1.00 98.19 90 VAL A CA 1
ATOM 665 C C . VAL A 1 90 ? -2.068 -2.348 7.915 1.00 98.19 90 VAL A C 1
ATOM 667 O O . VAL A 1 90 ? -1.305 -2.702 7.026 1.00 98.19 90 VAL A O 1
ATOM 670 N N . ALA A 1 91 ? -3.384 -2.560 7.833 1.00 97.31 91 ALA A N 1
ATOM 671 C CA . ALA A 1 91 ? -3.985 -3.254 6.696 1.00 97.31 91 ALA A CA 1
ATOM 672 C C . ALA A 1 91 ? -3.849 -2.448 5.394 1.00 97.31 91 ALA A C 1
ATOM 674 O O . ALA A 1 91 ? -3.485 -3.002 4.359 1.00 97.31 91 ALA A O 1
ATOM 675 N N . ALA A 1 92 ? -4.098 -1.135 5.440 1.00 97.06 92 ALA A N 1
ATOM 676 C CA . ALA A 1 92 ? -3.987 -0.267 4.270 1.00 97.06 92 ALA A CA 1
ATOM 677 C C . ALA A 1 92 ? -2.537 -0.159 3.776 1.00 97.06 92 ALA A C 1
ATOM 679 O O . ALA A 1 92 ? -2.273 -0.431 2.607 1.00 97.06 92 ALA A O 1
ATOM 680 N N . TYR A 1 93 ? -1.590 0.164 4.659 1.00 98.44 93 TYR A N 1
ATOM 681 C CA . TYR A 1 93 ? -0.168 0.232 4.317 1.00 98.44 93 TYR A CA 1
ATOM 682 C C . TYR A 1 93 ? 0.367 -1.153 3.935 1.00 98.44 93 TYR A C 1
ATOM 684 O O . TYR A 1 93 ? 1.035 -1.313 2.924 1.00 98.44 93 TYR A O 1
ATOM 692 N N . GLY A 1 94 ? 0.038 -2.195 4.694 1.00 97.94 94 GLY A N 1
ATOM 693 C CA . GLY A 1 94 ? 0.472 -3.563 4.415 1.00 97.94 94 GLY A CA 1
ATOM 694 C C . GLY A 1 94 ? -0.011 -4.072 3.056 1.00 97.94 94 GLY A C 1
ATOM 695 O O . GLY A 1 94 ? 0.713 -4.814 2.397 1.00 97.94 94 GLY A O 1
ATOM 696 N N . SER A 1 95 ? -1.182 -3.621 2.587 1.00 97.62 95 SER A N 1
ATOM 697 C CA . SER A 1 95 ? -1.643 -3.917 1.226 1.00 97.62 95 SER A CA 1
ATOM 698 C C . SER A 1 95 ? -0.703 -3.356 0.156 1.00 97.62 95 SER A C 1
ATOM 700 O O . SER A 1 95 ? -0.498 -4.013 -0.859 1.00 97.62 95 SER A O 1
ATOM 702 N N . HIS A 1 96 ? -0.066 -2.205 0.405 1.00 97.38 96 HIS A N 1
ATOM 703 C CA . HIS A 1 96 ? 0.974 -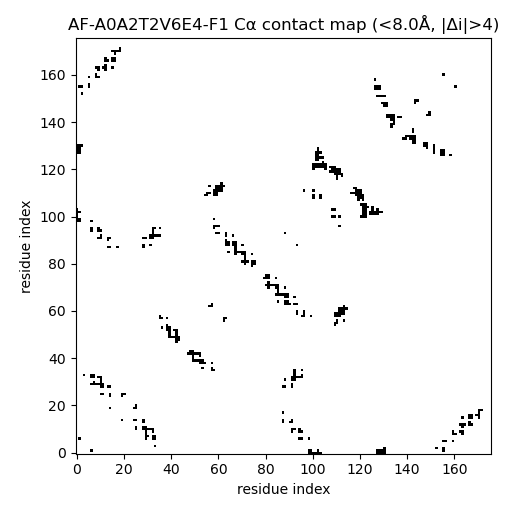1.661 -0.464 1.00 97.38 96 HIS A CA 1
ATOM 704 C C . HIS A 1 96 ? 2.125 -2.659 -0.597 1.00 97.38 96 HIS A C 1
ATOM 706 O O . HIS A 1 96 ? 2.357 -3.185 -1.680 1.00 97.38 96 HIS A O 1
ATOM 712 N N . VAL A 1 97 ? 2.751 -3.004 0.534 1.00 96.94 97 VAL A N 1
ATOM 713 C CA . VAL A 1 97 ? 3.911 -3.909 0.613 1.00 96.94 97 VAL A CA 1
ATOM 714 C C . VAL A 1 97 ? 3.609 -5.271 -0.015 1.00 96.94 97 VAL A C 1
ATOM 716 O O . VAL A 1 97 ? 4.432 -5.820 -0.744 1.00 96.94 97 VAL A O 1
ATOM 719 N N . ALA A 1 98 ? 2.415 -5.815 0.237 1.00 96.12 98 ALA A N 1
ATOM 720 C CA . ALA A 1 98 ? 1.998 -7.098 -0.317 1.00 96.12 98 ALA A CA 1
ATOM 721 C C . ALA A 1 98 ? 1.890 -7.062 -1.849 1.00 96.12 98 ALA A C 1
ATOM 723 O O . ALA A 1 98 ? 2.379 -7.969 -2.526 1.00 96.12 98 ALA A O 1
ATOM 724 N N . LEU A 1 99 ? 1.266 -6.023 -2.409 1.00 95.44 99 LEU A N 1
ATOM 725 C CA . LEU A 1 99 ? 1.140 -5.893 -3.860 1.00 95.44 99 LEU A CA 1
ATOM 726 C C . LEU A 1 99 ? 2.487 -5.618 -4.530 1.00 95.44 99 LEU A C 1
ATOM 728 O O . LEU A 1 99 ? 2.764 -6.149 -5.607 1.00 95.44 99 LEU A O 1
ATOM 732 N N . ASP A 1 100 ? 3.340 -4.851 -3.863 1.00 94.25 100 ASP A N 1
ATOM 733 C CA . ASP A 1 100 ? 4.690 -4.563 -4.314 1.00 94.25 100 ASP A CA 1
ATOM 734 C C . ASP A 1 100 ? 5.548 -5.826 -4.371 1.00 94.25 100 ASP A C 1
ATOM 736 O O . ASP A 1 100 ? 6.115 -6.145 -5.416 1.00 94.25 100 ASP A O 1
ATOM 740 N N . TYR A 1 101 ? 5.516 -6.649 -3.321 1.00 94.75 101 TYR A N 1
ATOM 741 C CA . TYR A 1 101 ? 6.144 -7.971 -3.311 1.00 94.75 101 TYR A CA 1
ATOM 742 C C . TYR A 1 101 ? 5.696 -8.860 -4.491 1.00 94.75 101 TYR A C 1
ATOM 744 O O . TYR A 1 101 ? 6.526 -9.530 -5.114 1.00 94.75 101 TYR A O 1
ATOM 752 N N . LEU A 1 102 ? 4.405 -8.834 -4.850 1.00 93.88 102 LEU A N 1
ATOM 753 C CA . LEU A 1 102 ? 3.845 -9.560 -6.005 1.00 93.88 102 LEU A CA 1
ATOM 754 C C . LEU A 1 102 ? 4.210 -8.944 -7.366 1.00 93.88 102 LEU A C 1
ATOM 756 O O . LEU A 1 102 ? 4.002 -9.565 -8.413 1.00 93.88 102 LEU A O 1
ATOM 760 N N . GLY A 1 103 ? 4.705 -7.710 -7.375 1.00 90.56 103 GLY A N 1
ATOM 761 C CA . GLY A 1 103 ? 5.087 -6.967 -8.570 1.00 90.56 103 GLY A CA 1
ATOM 762 C C . GLY A 1 103 ? 6.593 -6.845 -8.793 1.00 90.56 103 GLY A C 1
ATOM 763 O O . GLY A 1 103 ? 6.978 -6.248 -9.800 1.00 90.56 103 GLY A O 1
ATOM 764 N N . LYS A 1 104 ? 7.421 -7.348 -7.872 1.00 89.12 104 LYS A N 1
ATOM 765 C CA . LYS A 1 104 ? 8.888 -7.277 -7.906 1.00 89.12 104 LYS A CA 1
ATOM 766 C C . LYS A 1 104 ? 9.527 -8.592 -8.346 1.00 89.12 104 LYS A C 1
ATOM 768 O O . LYS A 1 104 ? 8.938 -9.658 -8.167 1.00 89.12 104 LYS A O 1
ATOM 773 N N . GLY A 1 105 ? 10.711 -8.493 -8.945 1.00 86.38 105 GLY A N 1
ATOM 774 C CA . GLY A 1 105 ? 11.575 -9.586 -9.382 1.00 86.38 105 GLY A CA 1
ATOM 775 C C . GLY A 1 105 ? 12.733 -9.873 -8.423 1.00 86.38 105 GLY A C 1
ATOM 776 O O . GLY A 1 105 ? 12.980 -9.095 -7.503 1.00 86.38 105 GLY A O 1
ATOM 777 N N . PRO A 1 106 ? 13.458 -10.994 -8.606 1.00 82.69 106 PRO A N 1
ATOM 778 C CA . PRO A 1 106 ? 14.590 -11.353 -7.748 1.00 82.69 106 PRO A CA 1
ATOM 779 C C . PRO 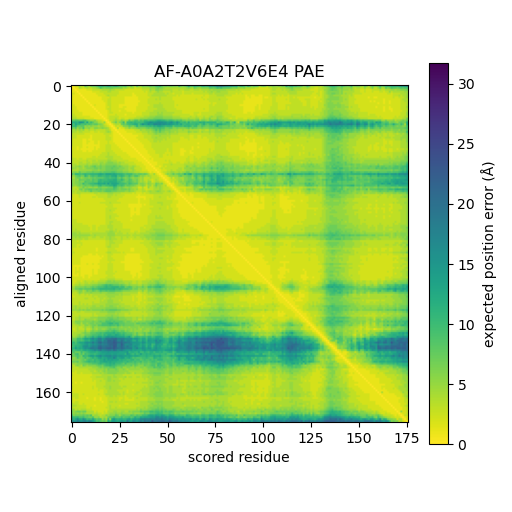A 1 106 ? 15.682 -10.276 -7.672 1.00 82.69 106 PRO A C 1
ATOM 781 O O . PRO A 1 106 ? 16.268 -10.084 -6.610 1.00 82.69 106 PRO A O 1
ATOM 784 N N . GLU A 1 107 ? 15.924 -9.555 -8.770 1.00 84.44 107 GLU A N 1
ATOM 785 C CA . GLU A 1 107 ? 16.953 -8.509 -8.857 1.00 84.44 107 GLU A CA 1
ATOM 786 C C . GLU A 1 107 ? 16.547 -7.198 -8.165 1.00 84.44 107 GLU A C 1
ATOM 788 O O . GLU A 1 107 ? 17.405 -6.446 -7.710 1.00 84.44 107 GLU A O 1
ATOM 793 N N . ASP A 1 108 ? 15.244 -6.928 -8.037 1.00 86.06 108 ASP A N 1
ATOM 794 C CA . ASP A 1 108 ? 14.708 -5.665 -7.520 1.00 86.06 108 ASP A CA 1
ATOM 795 C C . ASP A 1 108 ? 13.719 -5.848 -6.352 1.00 86.06 108 ASP A C 1
ATOM 797 O O . ASP A 1 108 ? 12.892 -4.970 -6.092 1.00 86.06 108 ASP A O 1
ATOM 801 N N . GLY A 1 109 ? 13.830 -6.973 -5.629 1.00 90.75 109 GLY A N 1
ATOM 802 C CA . GLY A 1 109 ? 12.992 -7.339 -4.477 1.00 90.75 109 GLY A CA 1
ATOM 803 C C . GLY A 1 109 ? 13.014 -6.319 -3.336 1.00 90.75 109 GLY A C 1
ATOM 804 O O . GLY A 1 109 ? 13.727 -5.330 -3.407 1.00 90.75 109 GLY A O 1
ATOM 805 N N . LEU A 1 110 ? 12.261 -6.543 -2.257 1.00 94.44 110 LEU A N 1
ATOM 806 C CA . LEU A 1 110 ? 12.038 -5.564 -1.176 1.00 94.44 110 LEU A CA 1
ATOM 807 C C . LEU A 1 110 ? 12.408 -6.126 0.202 1.00 94.44 110 LEU A C 1
ATOM 809 O O . LEU A 1 110 ? 12.287 -7.336 0.401 1.00 94.44 110 LEU A O 1
ATOM 813 N N . PRO A 1 111 ? 12.818 -5.296 1.179 1.00 95.50 111 PRO A N 1
ATOM 814 C CA . PRO A 1 111 ? 13.088 -5.737 2.549 1.00 95.50 111 PRO A CA 1
ATOM 815 C C . PRO A 1 111 ? 11.779 -5.966 3.330 1.00 95.50 111 PRO A C 1
ATOM 817 O O . PRO A 1 111 ? 11.504 -5.314 4.333 1.00 95.50 111 PRO A O 1
ATOM 820 N N . VAL A 1 112 ? 10.943 -6.896 2.856 1.00 96.00 112 VAL A N 1
ATOM 821 C CA . VAL A 1 112 ? 9.559 -7.111 3.323 1.00 96.00 112 VAL A CA 1
ATOM 822 C C . VAL A 1 112 ? 9.471 -7.338 4.841 1.00 96.00 112 VAL A C 1
ATOM 824 O O . VAL A 1 112 ? 8.502 -6.912 5.470 1.00 96.00 112 VAL A O 1
ATOM 827 N N . TRP A 1 113 ? 10.495 -7.963 5.430 1.00 96.19 113 TRP A N 1
ATOM 828 C CA . TRP A 1 113 ? 10.544 -8.358 6.843 1.00 96.19 113 TRP A CA 1
ATOM 829 C C . TRP A 1 113 ? 11.345 -7.419 7.747 1.00 96.19 113 TRP A C 1
ATOM 831 O O . TRP A 1 113 ? 11.588 -7.760 8.906 1.00 96.19 113 TRP A O 1
ATOM 841 N N . TRP A 1 114 ? 11.762 -6.247 7.263 1.00 96.56 114 TRP A N 1
ATOM 842 C CA . TRP A 1 114 ? 12.328 -5.225 8.143 1.00 96.56 114 TRP A CA 1
ATOM 843 C C . TRP A 1 114 ? 11.346 -4.931 9.299 1.00 96.56 114 TRP A C 1
ATOM 845 O O . TRP A 1 114 ? 10.136 -4.905 9.048 1.00 96.56 114 TRP A O 1
ATOM 855 N N . PRO A 1 115 ? 11.808 -4.740 10.553 1.00 96.38 115 PRO A N 1
ATOM 856 C CA . PRO A 1 115 ? 13.203 -4.600 11.003 1.00 96.38 115 PRO A CA 1
ATOM 857 C C . PRO A 1 115 ? 13.924 -5.913 11.342 1.00 96.38 115 PRO A C 1
ATOM 859 O O . PRO A 1 115 ? 15.073 -5.881 11.768 1.00 96.38 115 PRO A O 1
ATOM 862 N N . PHE A 1 116 ? 13.281 -7.069 11.177 1.00 96.44 116 PHE A N 1
ATOM 863 C CA . PHE A 1 116 ? 13.867 -8.357 11.565 1.00 96.44 116 PHE A CA 1
ATOM 864 C C . PHE A 1 116 ? 14.904 -8.867 10.559 1.00 96.44 116 PHE A C 1
ATOM 866 O O . PHE A 1 116 ? 15.799 -9.628 10.920 1.00 96.44 116 PHE A O 1
ATOM 873 N N . SER A 1 117 ? 14.787 -8.469 9.290 1.00 94.00 117 SER A N 1
ATOM 874 C CA . SER A 1 117 ? 15.748 -8.819 8.247 1.00 94.00 117 SER A CA 1
ATOM 875 C C . SER A 1 117 ? 15.838 -7.743 7.169 1.00 94.00 117 SER A C 1
ATOM 877 O O . SER A 1 117 ? 14.823 -7.249 6.687 1.00 94.00 117 SER A O 1
ATOM 879 N N . GLU A 1 118 ? 17.065 -7.455 6.737 1.00 91.12 118 GLU A N 1
ATOM 880 C CA . GLU A 1 118 ? 17.366 -6.603 5.577 1.00 91.12 118 GLU A CA 1
ATOM 881 C C . GLU A 1 118 ? 17.348 -7.384 4.248 1.00 91.12 118 GLU A C 1
ATOM 883 O O . GLU A 1 118 ? 17.577 -6.821 3.173 1.00 91.12 118 GLU A O 1
ATOM 888 N N . ARG A 1 119 ? 17.099 -8.703 4.289 1.00 93.75 119 ARG A N 1
ATOM 889 C CA . ARG A 1 119 ? 17.073 -9.541 3.087 1.00 93.75 119 ARG A CA 1
ATOM 890 C C . ARG A 1 119 ? 15.964 -9.071 2.147 1.00 93.75 119 ARG A C 1
ATOM 892 O O . ARG A 1 119 ? 14.823 -8.873 2.557 1.00 93.75 119 ARG A O 1
ATOM 899 N N . ARG A 1 120 ? 16.297 -8.935 0.862 1.00 93.94 120 ARG A N 1
ATOM 900 C CA . ARG A 1 120 ? 15.334 -8.558 -0.178 1.00 93.94 120 ARG A CA 1
ATOM 901 C C . ARG A 1 120 ? 14.574 -9.791 -0.666 1.00 93.94 120 ARG A C 1
ATOM 903 O O . ARG A 1 120 ? 15.168 -10.827 -0.960 1.00 93.94 120 ARG A O 1
ATOM 910 N N . HIS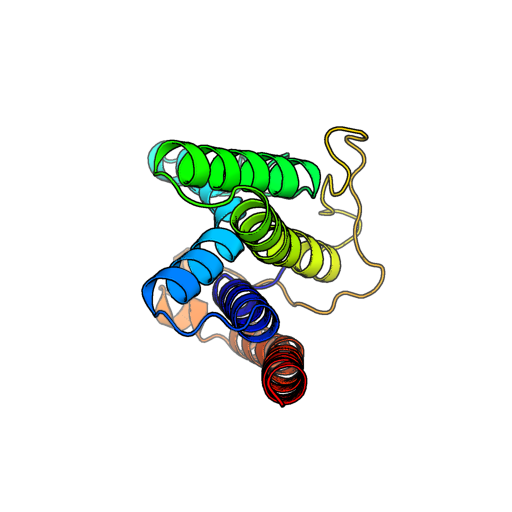 A 1 121 ? 13.256 -9.668 -0.739 1.00 94.19 121 HIS A N 1
ATOM 911 C CA . HIS A 1 121 ? 12.325 -10.715 -1.131 1.00 94.19 121 HIS A CA 1
ATOM 912 C C . HIS A 1 121 ? 11.481 -10.258 -2.317 1.00 94.19 121 HIS A C 1
ATOM 914 O O . HIS A 1 121 ? 11.055 -9.107 -2.395 1.00 94.19 121 HIS A O 1
ATOM 920 N N . ALA A 1 122 ? 11.205 -11.193 -3.215 1.00 93.44 122 ALA A N 1
ATOM 921 C CA . ALA A 1 122 ? 10.314 -11.004 -4.346 1.00 93.44 122 ALA A CA 1
ATOM 922 C C . ALA A 1 122 ? 9.455 -12.252 -4.540 1.00 93.44 122 ALA A C 1
ATOM 924 O O . ALA A 1 122 ? 9.840 -13.358 -4.138 1.00 93.44 122 ALA A O 1
ATOM 925 N N . SER A 1 123 ? 8.278 -12.070 -5.127 1.00 91.62 123 SER A N 1
ATOM 926 C CA . SER A 1 123 ? 7.419 -13.179 -5.520 1.00 91.62 123 SER A CA 1
ATOM 927 C C . SER A 1 123 ? 8.018 -13.926 -6.713 1.00 91.62 123 SER A C 1
ATOM 929 O O . SER A 1 123 ? 8.586 -13.320 -7.619 1.00 91.62 123 SER A O 1
ATOM 931 N N . LYS A 1 124 ? 7.825 -15.251 -6.761 1.00 88.69 124 LYS A N 1
ATOM 932 C CA . LYS A 1 124 ? 8.095 -16.055 -7.971 1.00 88.69 124 LYS A CA 1
ATOM 933 C C . LYS A 1 124 ? 7.121 -15.729 -9.109 1.00 88.69 124 LYS A C 1
ATOM 935 O O . LYS A 1 124 ? 7.390 -16.026 -10.267 1.00 88.69 124 LYS A O 1
ATOM 940 N N . HIS A 1 125 ? 5.972 -15.150 -8.770 1.00 85.81 125 HIS A N 1
ATOM 941 C CA . HIS A 1 125 ? 4.933 -14.763 -9.711 1.00 85.81 125 HIS A CA 1
ATOM 942 C C . HIS A 1 125 ? 4.880 -13.239 -9.817 1.00 85.81 125 HIS A C 1
ATOM 944 O O . HIS A 1 125 ? 4.596 -12.569 -8.825 1.00 85.81 125 HIS A O 1
ATOM 950 N N . HIS A 1 126 ? 5.091 -12.701 -11.019 1.00 86.50 126 HIS A N 1
ATOM 951 C CA . HIS A 1 126 ? 5.011 -11.263 -11.299 1.00 86.50 126 HIS A CA 1
ATOM 952 C C . HIS A 1 126 ? 3.607 -10.900 -11.774 1.00 86.50 126 HIS A C 1
ATOM 954 O O . HIS A 1 126 ? 3.313 -10.938 -12.974 1.00 86.50 126 HIS A O 1
ATOM 960 N N . TRP A 1 127 ? 2.721 -10.587 -10.831 1.00 87.06 127 TRP A N 1
ATOM 961 C CA . TRP A 1 127 ? 1.318 -10.257 -11.105 1.00 87.06 127 TRP A CA 1
ATOM 962 C C . TRP A 1 127 ? 1.158 -8.859 -11.704 1.00 87.06 127 TRP A C 1
ATOM 964 O O . TRP A 1 127 ? 0.266 -8.636 -12.521 1.00 87.06 127 TRP A O 1
ATOM 974 N N . PHE A 1 128 ? 2.068 -7.943 -11.373 1.00 88.44 128 PHE A N 1
ATOM 975 C CA . PHE A 1 128 ? 2.041 -6.555 -11.828 1.00 88.44 128 PHE A CA 1
ATOM 976 C C . PHE A 1 128 ? 3.179 -6.282 -12.804 1.00 88.44 128 PHE A C 1
ATOM 978 O O . PHE A 1 128 ? 4.305 -6.734 -12.604 1.00 88.44 128 PHE A O 1
ATOM 985 N N . LYS A 1 129 ? 2.884 -5.541 -13.875 1.00 84.25 129 LYS A N 1
ATOM 986 C CA . LYS A 1 129 ? 3.901 -5.063 -14.819 1.00 84.25 129 LYS A CA 1
ATOM 987 C C . LYS A 1 129 ? 4.377 -3.683 -14.378 1.00 84.25 129 LYS A C 1
ATOM 989 O O . LYS A 1 129 ? 3.564 -2.865 -13.967 1.00 84.25 129 LYS A O 1
ATOM 994 N N . THR A 1 130 ? 5.673 -3.424 -14.494 1.00 79.81 130 THR A N 1
ATOM 995 C CA . THR A 1 130 ? 6.241 -2.101 -14.216 1.00 79.81 130 THR A CA 1
ATOM 996 C C . THR A 1 130 ? 5.743 -1.083 -15.240 1.00 79.81 130 THR A C 1
ATOM 998 O O . THR A 1 130 ? 5.817 -1.325 -16.447 1.00 79.81 130 THR A O 1
ATOM 1001 N N . ILE A 1 131 ? 5.248 0.058 -14.760 1.00 79.19 131 ILE A N 1
ATOM 1002 C CA . ILE A 1 131 ? 4.926 1.207 -15.608 1.00 79.19 131 ILE A CA 1
ATOM 1003 C C . ILE A 1 131 ? 6.234 1.900 -15.982 1.00 79.19 131 ILE A C 1
ATOM 1005 O O . ILE A 1 131 ? 6.995 2.330 -15.119 1.00 79.19 131 ILE A O 1
ATOM 1009 N N . LEU A 1 132 ? 6.501 2.005 -17.281 1.00 73.25 132 LEU A N 1
ATOM 1010 C CA . LEU A 1 132 ? 7.724 2.613 -17.793 1.00 73.25 132 LEU A CA 1
ATOM 1011 C C . LEU A 1 132 ? 7.497 4.105 -18.035 1.00 73.25 132 LEU A C 1
ATOM 1013 O O . LEU A 1 132 ? 6.603 4.498 -18.793 1.00 73.25 132 LEU A O 1
ATOM 1017 N N . SER A 1 133 ? 8.326 4.950 -17.422 1.00 65.56 133 SER A N 1
ATOM 1018 C CA . SER A 1 133 ? 8.273 6.393 -17.649 1.00 65.56 133 SER A CA 1
ATOM 1019 C C . SER A 1 133 ? 9.044 6.770 -18.913 1.00 65.56 133 SER A C 1
ATOM 1021 O O . SER A 1 133 ? 10.253 6.986 -18.898 1.00 65.56 133 SER A O 1
ATOM 1023 N N . TYR A 1 134 ? 8.324 6.900 -20.028 1.00 62.44 134 TYR A N 1
ATOM 1024 C CA . TYR A 1 134 ? 8.852 7.484 -21.269 1.00 62.44 134 TYR A CA 1
ATOM 1025 C C . TYR A 1 134 ? 8.631 9.004 -21.355 1.00 62.44 134 TYR A C 1
ATOM 1027 O O . TYR A 1 134 ? 8.822 9.608 -22.415 1.00 62.44 134 TYR A O 1
ATOM 1035 N N . ALA A 1 135 ? 8.230 9.636 -20.248 1.00 58.41 135 ALA A N 1
ATOM 1036 C CA . ALA A 1 135 ? 7.811 11.035 -20.217 1.00 58.41 135 ALA A CA 1
ATOM 1037 C C . ALA A 1 135 ? 8.904 11.996 -20.713 1.00 58.41 135 ALA A C 1
ATOM 1039 O O . ALA A 1 135 ? 8.593 12.937 -21.440 1.00 58.41 135 ALA A O 1
ATOM 1040 N N . LYS A 1 136 ? 10.181 11.714 -20.413 1.00 58.44 136 LYS A N 1
ATOM 1041 C CA . LYS A 1 136 ? 11.320 12.517 -20.894 1.00 58.44 136 LYS A CA 1
ATOM 1042 C C . LYS A 1 136 ? 11.516 12.464 -22.415 1.00 58.44 136 LYS A C 1
ATOM 1044 O O . LYS A 1 136 ? 12.036 13.418 -22.976 1.00 58.44 136 LYS A O 1
ATOM 1049 N N . LYS A 1 137 ? 11.126 11.369 -23.080 1.00 63.47 137 LYS A N 1
ATOM 1050 C CA . LYS A 1 137 ? 11.393 11.145 -24.514 1.00 63.47 137 LYS A CA 1
ATOM 1051 C C . LYS A 1 137 ? 10.205 11.496 -25.414 1.00 63.47 137 LYS A C 1
ATOM 1053 O O . LYS A 1 137 ? 10.406 11.910 -26.549 1.00 63.47 137 LYS A O 1
ATOM 1058 N N . HIS A 1 138 ? 8.975 11.324 -24.927 1.00 66.88 138 HIS A N 1
ATOM 1059 C CA . HIS A 1 138 ? 7.765 11.447 -25.755 1.00 66.88 138 HIS A CA 1
ATOM 1060 C C . HIS A 1 138 ? 6.692 12.389 -25.176 1.00 66.88 138 HIS A C 1
ATOM 1062 O O . HIS A 1 138 ? 5.632 12.542 -25.782 1.00 66.88 138 HIS A O 1
ATOM 1068 N N . GLY A 1 139 ? 6.957 13.041 -24.037 1.00 68.19 139 GLY A N 1
ATOM 1069 C CA . GLY A 1 139 ? 5.982 13.843 -23.292 1.00 68.19 139 GLY A CA 1
ATOM 1070 C C . GLY A 1 139 ? 5.103 12.992 -22.365 1.00 68.19 139 GLY A C 1
ATOM 1071 O O . GLY A 1 139 ? 4.966 11.783 -22.559 1.00 68.19 139 GLY A O 1
ATOM 1072 N N . PHE A 1 140 ? 4.504 13.614 -21.343 1.00 73.94 140 PHE A N 1
ATOM 1073 C CA . PHE A 1 140 ? 3.784 12.917 -20.264 1.00 73.94 140 PHE A CA 1
ATOM 1074 C C . PHE A 1 140 ? 2.668 11.990 -20.776 1.00 73.94 140 PHE A C 1
ATOM 1076 O O . PHE A 1 140 ? 2.706 10.791 -20.518 1.00 73.94 140 PHE A O 1
ATOM 1083 N N . TRP A 1 141 ? 1.718 12.511 -21.561 1.00 76.25 141 TRP A N 1
ATOM 1084 C CA . TRP A 1 141 ? 0.550 11.743 -22.015 1.00 76.25 141 TRP A CA 1
ATOM 1085 C C . TRP A 1 141 ? 0.901 10.605 -22.973 1.00 76.25 141 TRP A C 1
ATOM 1087 O O . TRP A 1 141 ? 0.411 9.494 -22.805 1.00 76.25 141 TRP A O 1
ATOM 1097 N N . LYS A 1 142 ? 1.787 10.842 -23.947 1.00 73.69 142 LYS A N 1
ATOM 1098 C CA . LYS A 1 142 ? 2.243 9.790 -24.875 1.00 73.69 142 LYS A CA 1
ATOM 1099 C C . LYS A 1 142 ? 3.129 8.760 -24.173 1.00 73.69 142 LYS A C 1
ATOM 1101 O O . LYS A 1 142 ? 3.092 7.583 -24.519 1.00 73.69 142 LYS A O 1
ATOM 1106 N N . GLY A 1 143 ? 3.896 9.190 -23.171 1.00 72.81 143 GLY A N 1
ATOM 1107 C CA . GLY A 1 143 ? 4.657 8.300 -22.306 1.00 72.81 143 GLY A CA 1
ATOM 1108 C C . GLY A 1 143 ? 3.755 7.432 -21.429 1.00 72.81 143 GLY A C 1
ATOM 1109 O O . GLY A 1 143 ? 4.029 6.246 -21.289 1.00 72.81 143 GLY A O 1
ATOM 1110 N N . LEU A 1 144 ? 2.660 7.984 -20.899 1.00 73.44 144 LEU A N 1
ATOM 1111 C CA . LEU A 1 144 ? 1.704 7.270 -20.052 1.00 73.44 144 LEU A CA 1
ATOM 1112 C C . LEU A 1 144 ? 0.791 6.329 -20.851 1.00 73.44 144 LEU A C 1
ATOM 1114 O O . LEU A 1 144 ? 0.601 5.189 -20.448 1.00 73.44 144 LEU A O 1
ATOM 1118 N N . LEU A 1 145 ? 0.271 6.768 -22.000 1.00 80.06 145 LEU A N 1
ATOM 1119 C CA . LEU A 1 145 ? -0.711 6.034 -22.816 1.00 80.06 145 LEU A CA 1
ATOM 1120 C C . LEU A 1 145 ? -0.078 5.118 -23.876 1.00 80.06 145 LEU A C 1
ATOM 1122 O O . LEU A 1 145 ? -0.721 4.747 -24.858 1.00 80.06 145 LEU A O 1
ATOM 1126 N N . ASN A 1 146 ? 1.189 4.738 -23.706 1.00 85.81 146 ASN A N 1
ATOM 1127 C CA . ASN A 1 146 ? 1.805 3.764 -24.600 1.00 85.81 146 ASN A CA 1
ATOM 1128 C C . ASN A 1 146 ? 1.195 2.362 -24.385 1.00 85.81 146 ASN A C 1
ATOM 1130 O O . ASN A 1 146 ? 0.675 2.044 -23.313 1.00 85.81 146 ASN A O 1
ATOM 1134 N N . ARG A 1 147 ? 1.295 1.490 -25.397 1.00 84.88 147 ARG A N 1
ATOM 1135 C CA . ARG A 1 147 ? 0.703 0.138 -25.359 1.00 84.88 147 ARG A CA 1
ATOM 1136 C C . ARG A 1 147 ? 1.171 -0.705 -24.164 1.00 84.88 147 ARG A C 1
ATOM 1138 O O . ARG A 1 147 ? 0.377 -1.467 -23.616 1.00 84.88 147 ARG A O 1
ATOM 1145 N N . SER A 1 148 ? 2.430 -0.565 -23.747 1.00 85.31 148 SER A N 1
ATOM 1146 C CA . SER A 1 148 ? 2.983 -1.299 -22.603 1.00 85.31 148 SER A CA 1
ATOM 1147 C C . SER A 1 148 ? 2.338 -0.856 -21.289 1.00 85.31 148 SER A C 1
ATOM 1149 O O . SER A 1 148 ? 1.878 -1.695 -20.517 1.00 85.31 148 SER A O 1
ATOM 1151 N N . ASN A 1 149 ? 2.221 0.454 -21.068 1.00 87.12 149 ASN A N 1
ATOM 1152 C CA . ASN A 1 149 ? 1.611 1.024 -19.868 1.00 87.12 149 ASN A CA 1
ATOM 1153 C C . ASN A 1 149 ? 0.093 0.804 -19.838 1.00 87.12 149 ASN A C 1
ATOM 1155 O O . ASN A 1 149 ? -0.449 0.475 -18.787 1.00 87.12 149 ASN A O 1
ATOM 1159 N N . ALA A 1 150 ? -0.587 0.876 -20.987 1.00 87.31 150 ALA A N 1
ATOM 1160 C CA . ALA A 1 150 ? -1.999 0.510 -21.090 1.00 87.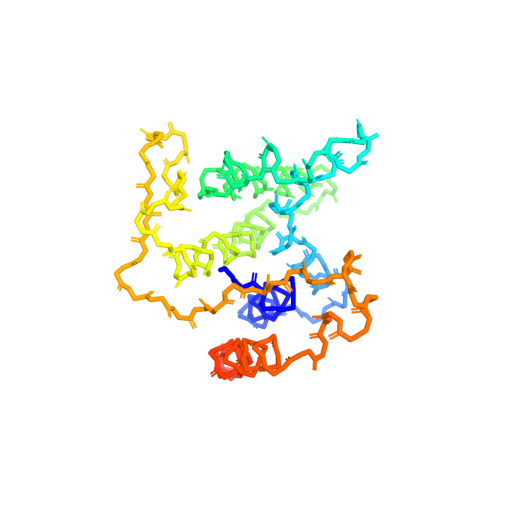31 150 ALA A CA 1
ATOM 1161 C C . ALA A 1 150 ? -2.227 -0.970 -20.726 1.00 87.31 150 ALA A C 1
ATOM 1163 O O . ALA A 1 150 ? -3.124 -1.284 -19.946 1.00 87.31 150 ALA A O 1
ATOM 1164 N N . SER A 1 151 ? -1.377 -1.882 -21.219 1.00 89.56 151 SER A N 1
ATOM 1165 C CA . SER A 1 151 ? -1.413 -3.300 -20.830 1.00 89.56 151 SER A CA 1
ATOM 1166 C C . SER A 1 151 ? -1.110 -3.503 -19.342 1.00 89.56 151 SER A C 1
ATOM 1168 O O . SER A 1 151 ? -1.736 -4.350 -18.704 1.00 89.56 151 SER A O 1
ATOM 1170 N N . ALA A 1 152 ? -0.170 -2.738 -18.779 1.00 90.06 152 ALA A N 1
ATOM 1171 C CA . ALA A 1 152 ? 0.162 -2.791 -17.358 1.00 90.06 152 ALA A CA 1
ATOM 1172 C C . ALA A 1 152 ? -1.026 -2.365 -16.484 1.00 90.06 152 ALA A C 1
ATOM 1174 O O . ALA A 1 152 ? -1.412 -3.117 -15.592 1.00 90.06 152 ALA A O 1
ATOM 1175 N N . LEU A 1 153 ? -1.657 -1.230 -16.800 1.00 90.00 153 LEU A N 1
ATOM 1176 C CA . LEU A 1 153 ? -2.845 -0.732 -16.103 1.00 90.00 153 LEU A CA 1
ATOM 1177 C C . LEU A 1 153 ? -4.039 -1.681 -16.248 1.00 90.00 153 LEU A C 1
ATOM 1179 O O . LEU A 1 153 ? -4.722 -1.961 -15.268 1.00 90.00 153 LEU A O 1
ATOM 1183 N N . ALA A 1 154 ? -4.272 -2.235 -17.441 1.00 91.50 154 ALA A N 1
ATOM 1184 C CA . ALA A 1 154 ? -5.335 -3.216 -17.645 1.00 91.50 154 ALA A CA 1
ATOM 1185 C C . ALA A 1 154 ? -5.124 -4.467 -16.776 1.00 91.50 154 ALA A C 1
ATOM 1187 O O . ALA A 1 154 ? -6.062 -4.943 -16.139 1.00 91.50 154 ALA A O 1
ATOM 1188 N N . ARG A 1 155 ? -3.885 -4.973 -16.697 1.00 92.06 155 ARG A N 1
ATOM 1189 C CA . ARG A 1 155 ? -3.539 -6.108 -15.829 1.00 92.06 155 ARG A CA 1
ATOM 1190 C C . ARG A 1 155 ? -3.714 -5.764 -14.352 1.00 92.06 155 ARG A C 1
ATOM 1192 O O . ARG A 1 155 ? -4.250 -6.570 -13.602 1.00 92.06 155 ARG A O 1
ATOM 1199 N N . GLU A 1 156 ? -3.290 -4.576 -13.942 1.00 93.81 156 GLU A N 1
ATOM 1200 C CA . GLU A 1 156 ? -3.466 -4.093 -12.574 1.00 93.81 156 GLU A CA 1
ATOM 1201 C C . GLU A 1 156 ? -4.942 -4.031 -12.175 1.00 93.81 156 GLU A C 1
ATOM 1203 O O . GLU A 1 156 ? -5.305 -4.538 -11.113 1.00 93.81 156 GLU A O 1
ATOM 1208 N N . LEU A 1 157 ? -5.807 -3.495 -13.039 1.00 93.69 157 LEU A N 1
ATOM 1209 C CA . LEU A 1 157 ? -7.254 -3.465 -12.817 1.00 93.69 157 LEU A CA 1
ATOM 1210 C C . LEU A 1 157 ? -7.864 -4.870 -12.806 1.00 93.69 157 LEU A C 1
ATOM 1212 O O . LEU A 1 157 ? -8.728 -5.151 -11.979 1.00 93.69 157 LEU A O 1
ATOM 1216 N N . ALA A 1 158 ? -7.395 -5.768 -13.674 1.00 93.94 158 ALA A N 1
ATOM 1217 C CA . ALA A 1 158 ? -7.857 -7.153 -13.709 1.00 93.94 158 ALA A CA 1
ATOM 1218 C C . ALA A 1 158 ? -7.507 -7.933 -12.430 1.00 93.94 158 ALA A C 1
ATOM 1220 O O . ALA A 1 158 ? -8.240 -8.842 -12.058 1.00 93.94 158 ALA A O 1
ATOM 1221 N N . VAL A 1 159 ? -6.418 -7.577 -11.740 1.00 92.19 159 VAL A N 1
ATOM 1222 C CA . VAL A 1 159 ? -6.024 -8.207 -10.469 1.00 92.19 159 VAL A CA 1
ATOM 1223 C C . VAL A 1 159 ? -6.690 -7.520 -9.272 1.00 92.19 159 VAL A C 1
ATOM 1225 O O . VAL A 1 159 ? -7.273 -8.181 -8.414 1.00 92.19 159 VAL A O 1
ATOM 1228 N N . THR A 1 160 ? -6.635 -6.189 -9.202 1.00 93.88 160 THR A N 1
ATOM 1229 C CA . THR A 1 160 ? -7.106 -5.421 -8.033 1.00 93.88 160 THR A CA 1
ATOM 1230 C C . THR A 1 160 ? -8.619 -5.204 -8.023 1.00 93.88 160 THR A C 1
ATOM 1232 O O . THR A 1 160 ? -9.227 -5.167 -6.953 1.00 93.88 160 THR A O 1
ATOM 1235 N N . GLY A 1 161 ? -9.253 -5.115 -9.194 1.00 94.19 161 GLY A N 1
ATOM 1236 C CA . GLY A 1 161 ? -10.695 -4.920 -9.344 1.00 94.19 161 GLY A CA 1
ATOM 1237 C C . GLY A 1 161 ? -11.522 -6.049 -8.720 1.00 94.19 161 GLY A C 1
ATOM 1238 O O . GLY A 1 161 ? -12.357 -5.765 -7.857 1.00 94.19 161 GLY A O 1
ATOM 1239 N N . PRO A 1 162 ? -11.286 -7.328 -9.072 1.00 94.50 162 PRO A N 1
ATOM 1240 C CA . PRO A 1 162 ? -11.981 -8.453 -8.449 1.00 94.50 162 PRO A CA 1
ATOM 1241 C C . PRO A 1 162 ? -11.755 -8.531 -6.937 1.00 94.50 162 PRO A C 1
ATOM 1243 O O . PRO A 1 162 ? -12.706 -8.770 -6.195 1.00 94.50 162 PRO A O 1
ATOM 1246 N N . ALA A 1 163 ? -10.533 -8.260 -6.467 1.00 92.38 163 ALA A N 1
ATOM 1247 C CA . ALA A 1 163 ? -10.227 -8.225 -5.038 1.00 92.38 163 ALA A CA 1
ATOM 1248 C C . ALA A 1 163 ? -11.048 -7.148 -4.305 1.00 92.38 163 ALA A C 1
ATOM 1250 O O . ALA A 1 163 ? -11.631 -7.418 -3.254 1.00 92.38 163 ALA A O 1
ATOM 1251 N N . PHE A 1 164 ? -11.172 -5.951 -4.888 1.00 94.88 164 PHE A N 1
ATOM 1252 C CA . PHE A 1 164 ? -12.025 -4.886 -4.359 1.00 94.88 164 PHE A CA 1
ATOM 1253 C C . PHE A 1 164 ? -13.511 -5.271 -4.343 1.00 94.88 164 PHE A C 1
ATOM 1255 O O . PHE A 1 164 ? -14.196 -5.063 -3.339 1.00 94.88 164 PHE A O 1
ATOM 1262 N N . LEU A 1 165 ? -14.027 -5.852 -5.430 1.00 95.56 165 LEU A N 1
ATOM 1263 C CA . LEU A 1 165 ? -15.425 -6.286 -5.498 1.00 95.56 165 LEU A CA 1
ATOM 1264 C C . LEU A 1 165 ? -15.726 -7.378 -4.466 1.00 95.56 165 LEU A C 1
ATOM 1266 O O . LEU A 1 165 ? -16.756 -7.315 -3.793 1.00 95.56 165 LEU A O 1
ATOM 1270 N N . LEU A 1 166 ? -14.814 -8.335 -4.290 1.00 94.00 166 LEU A N 1
ATOM 1271 C CA . LEU A 1 166 ? -14.930 -9.377 -3.276 1.00 94.00 166 LEU A CA 1
ATOM 1272 C C . LEU A 1 166 ? -14.930 -8.780 -1.864 1.00 94.00 166 LEU A C 1
ATOM 1274 O O . LEU A 1 166 ? -15.823 -9.084 -1.076 1.00 94.00 166 LEU A O 1
ATOM 1278 N N . ALA A 1 167 ? -13.996 -7.872 -1.569 1.00 93.00 167 ALA A N 1
ATOM 1279 C CA . ALA A 1 167 ? -13.950 -7.142 -0.305 1.00 93.00 167 ALA A CA 1
ATOM 1280 C C . ALA A 1 167 ? -15.264 -6.399 -0.018 1.00 93.00 167 ALA A C 1
ATOM 1282 O O . ALA A 1 167 ? -15.784 -6.454 1.096 1.00 93.00 167 ALA A O 1
ATOM 1283 N N . ARG A 1 168 ? -15.859 -5.774 -1.040 1.00 92.25 168 ARG A N 1
ATOM 1284 C CA . ARG A 1 168 ? -17.163 -5.108 -0.945 1.00 92.25 168 ARG A CA 1
ATOM 1285 C C . ARG A 1 168 ? -18.307 -6.080 -0.655 1.00 92.25 168 ARG A C 1
ATOM 1287 O O . ARG A 1 168 ? -19.200 -5.747 0.122 1.00 92.25 168 ARG A O 1
ATOM 1294 N N . VAL A 1 169 ? -18.315 -7.264 -1.266 1.00 93.19 169 VAL A N 1
ATOM 1295 C CA . VAL A 1 169 ? -19.333 -8.298 -1.000 1.00 93.19 169 VAL A CA 1
ATOM 1296 C C . VAL A 1 169 ? -19.184 -8.857 0.415 1.00 93.19 169 VAL A C 1
ATOM 1298 O O . VAL A 1 169 ? -20.176 -8.955 1.134 1.00 93.19 169 VAL A O 1
ATOM 1301 N N . ILE A 1 170 ? -17.959 -9.164 0.843 1.00 91.31 170 ILE A N 1
ATOM 1302 C CA . ILE A 1 170 ? -17.665 -9.661 2.195 1.00 91.31 170 ILE A CA 1
ATOM 1303 C C . ILE A 1 170 ? -18.041 -8.612 3.244 1.00 91.31 170 ILE A C 1
ATOM 1305 O O . ILE A 1 170 ? -18.789 -8.916 4.170 1.00 91.31 170 IL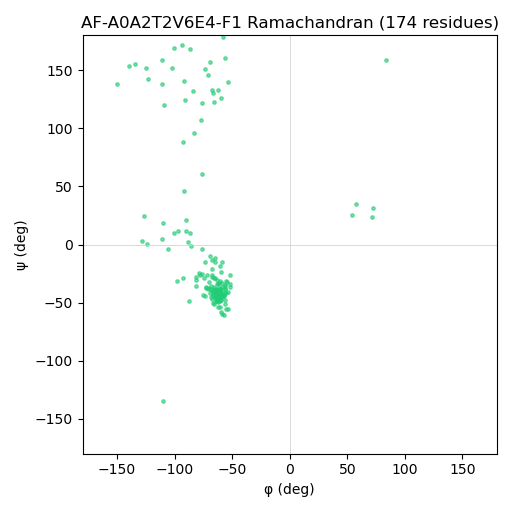E A O 1
ATOM 1309 N N . GLY A 1 171 ? -17.613 -7.360 3.065 1.00 87.00 171 GLY A N 1
ATOM 1310 C CA . GLY A 1 171 ? -17.942 -6.262 3.976 1.00 87.00 171 GLY A CA 1
ATOM 1311 C C . GLY A 1 171 ? -19.451 -6.023 4.102 1.00 87.00 171 GLY A C 1
ATOM 1312 O O . GLY A 1 171 ? -19.937 -5.697 5.187 1.00 87.00 171 GLY A O 1
ATOM 1313 N N . LYS A 1 172 ? -20.219 -6.253 3.023 1.00 87.19 172 LYS A N 1
ATOM 1314 C CA . LYS A 1 172 ? -21.691 -6.251 3.062 1.00 87.19 172 LYS A CA 1
ATOM 1315 C C . LYS A 1 172 ? -22.272 -7.428 3.848 1.00 87.19 172 LYS A C 1
ATOM 1317 O O . LYS A 1 172 ? -23.264 -7.212 4.527 1.00 87.19 172 LYS A O 1
ATOM 1322 N N . LYS A 1 173 ? -21.698 -8.632 3.762 1.00 84.69 173 LYS A N 1
ATOM 1323 C CA . LYS A 1 173 ? -22.174 -9.813 4.510 1.00 84.69 173 LYS A CA 1
ATOM 1324 C C . LYS A 1 173 ? -21.863 -9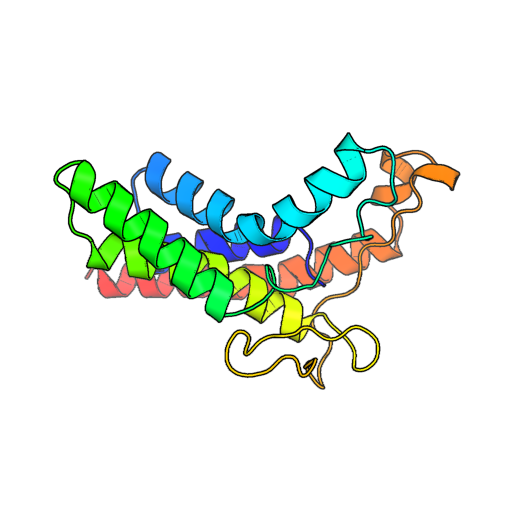.742 6.002 1.00 84.69 173 LYS A C 1
ATOM 1326 O O . LYS A 1 173 ? -22.705 -10.107 6.796 1.00 84.69 173 LYS A O 1
ATOM 1331 N N . ILE A 1 174 ? -20.704 -9.211 6.396 1.00 81.25 174 ILE A N 1
ATOM 1332 C CA . ILE A 1 174 ? -20.362 -8.993 7.820 1.00 81.25 174 ILE A CA 1
ATOM 1333 C C . ILE A 1 174 ? -21.360 -8.031 8.499 1.00 81.25 174 ILE A C 1
ATOM 1335 O O . ILE A 1 174 ? -21.445 -7.951 9.717 1.00 81.25 174 ILE A O 1
ATOM 1339 N N . ARG A 1 175 ? -22.107 -7.259 7.703 1.00 70.81 175 ARG A N 1
ATOM 1340 C CA . ARG A 1 175 ? -23.089 -6.283 8.176 1.00 70.81 175 ARG A CA 1
ATOM 1341 C C . ARG A 1 175 ? -24.444 -6.897 8.544 1.00 70.81 175 ARG A C 1
ATOM 1343 O O . ARG A 1 175 ? -25.174 -6.254 9.294 1.00 70.81 175 ARG A O 1
ATOM 1350 N N . THR A 1 176 ? -24.809 -8.017 7.923 1.00 59.59 176 THR A N 1
ATOM 1351 C CA . THR A 1 176 ? -26.094 -8.710 8.116 1.00 59.59 176 THR A CA 1
ATOM 1352 C C . THR A 1 176 ? -25.959 -9.748 9.205 1.00 59.59 176 THR A C 1
ATOM 1354 O O . THR A 1 176 ? -26.847 -9.771 10.077 1.00 59.59 176 THR A O 1
#

Radius of gyration: 16.91 Å; Cα contacts (8 Å, |Δi|>4): 290; chains: 1; bounding box: 44×34×48 Å

Sequence (176 aa):
MPSPLGHTIAGLAVAELFQYREGRVRRQAMLMANAADLDMLPGVLTSRHPDSKHGRVSHSFGAAVAAGALAGCSAEARGRRFTPRFLQAVAAYGSHVALDYLGKGPEDGLPVWWPFSERRHASKHHWFKTILSYAKKHGFWKGLLNRSNASALARELAVTGPAFLLARVIGKKIRT

Nearest PDB structures (foldseek):
  6g9x-assembly2_B  TM=3.231E-01  e=2.413E+00  Syntrophobacter fumaroxidans MPOB
  9ayb-assembly1_A  TM=2.325E-01  e=3.242E+00  Homo sapiens
  5bz2-assembly1_A-2  TM=2.210E-01  e=3.758E+00  Thermus thermophilus
  5i20-assembly3_C  TM=2.571E-01  e=5.050E+00  Ancylobacter novellus DSM 506

Solvent-accessible surface area (backbone atoms only — not comparable to full-atom values): 8611 Å² total; per-residue (Å²): 41,62,51,72,65,43,25,30,44,45,4,45,20,47,24,28,55,72,60,51,76,51,67,69,58,33,49,48,22,26,51,36,10,47,51,47,65,56,46,24,47,65,17,57,77,66,77,45,61,37,66,78,62,42,71,35,68,56,35,8,49,39,40,14,47,52,52,3,48,54,43,8,51,58,30,39,79,68,81,39,69,34,66,71,38,17,54,48,34,24,52,10,23,32,45,28,37,54,47,36,32,30,14,21,43,84,92,66,27,25,21,43,54,24,88,82,35,82,61,64,44,43,36,98,55,67,73,26,48,66,72,64,86,37,33,92,82,60,38,61,68,59,20,54,67,30,74,68,31,47,51,24,52,52,44,35,48,66,58,41,46,57,52,27,53,49,25,44,53,50,25,55,55,78,70,110

pLDDT: mean 89.6, std 8.75, range [58.41, 98.44]

Secondary structure (DSSP, 8-state):
---HHHHHHHHHHHHHHTT--SHHHHHHHHHHHTSGGGGGHHHHHTTS-GGGS-SSGGGSHHHHHHHHHHHHHHHHTTTS-HHHHHHHHHHHHHHHHHHHHHH--TTS-B-TTTTT----B--SS--SPPPP--HHHH-HHHHHTSHHHHHHHHHHHHHHHHHHHHHHHHHHHTT-

Mean predicted aligned error: 5.01 Å

Foldseek 3Di:
DDDLVLLLLQLQLLCLLLPPPDPVLSVVLSCLSCVLLCQLVVCVVVVHHSCPRHQAPSLELVVQQVQLQVQLVVQVVVVHHSVSRSVSSSSSNVSNSVLVLLQDDPVRFHCHHPPVDRDGHHDPHRQAYDQDQPCVPPNRPCSCPPPSNVVRVVSSCVVSVVSSVVSNVNSVVVVD